Protein AF-A0A9J6B9T3-F1 (afdb_monomer)

Secondary structure (DSSP, 8-state):
------------------PPPPPTHHHHTTEEEEE-GGG-EEEEETTT--EES---HHHHHHHHHHBTB--GGGS-TT----SS----------------------------------PPPP-----------------------THHHHHHHHHHHHHHHHHHHHHHHHHHHHHHHHHHHHHHHHHHTT--GGGGGSHHHHHHHHHH-TT--PPPHHHHHHHHHHHHHHHHHHTT----------------------

Radius of gyration: 36.56 Å; Cα contacts (8 Å, |Δi|>4): 92; chains: 1; bounding box: 106×90×107 Å

InterPro domains:
  IPR052035 Zinc finger BED domain-containing [PTHR46481] (20-226)

Nearest PDB structures (foldseek):
  8pxx-assembly1_A  TM=3.717E-01  e=4.601E-01  Homo sapiens

Structure (mmCIF, N/CA/C/O backbone):
data_AF-A0A9J6B9T3-F1
#
_entry.id   AF-A0A9J6B9T3-F1
#
loop_
_atom_site.group_PDB
_atom_site.id
_atom_site.type_symbol
_atom_site.label_atom_id
_atom_site.label_alt_id
_atom_site.label_comp_id
_atom_site.label_asym_id
_atom_site.label_entity_id
_atom_site.label_seq_id
_atom_site.pdbx_PDB_ins_code
_atom_site.Cartn_x
_atom_site.Cartn_y
_atom_site.Cartn_z
_atom_site.occupancy
_atom_site.B_iso_or_equiv
_atom_site.auth_seq_id
_atom_site.auth_comp_id
_atom_site.auth_asym_id
_atom_site.auth_atom_id
_atom_site.pdbx_PDB_model_num
ATOM 1 N N . MET A 1 1 ? 7.708 -38.725 -63.941 1.00 43.94 1 MET A N 1
ATOM 2 C CA . MET A 1 1 ? 7.940 -37.276 -63.771 1.00 43.94 1 MET A CA 1
ATOM 3 C C . MET A 1 1 ? 7.405 -36.871 -62.407 1.00 43.94 1 MET A C 1
ATOM 5 O O . MET A 1 1 ? 6.357 -36.255 -62.316 1.00 43.94 1 MET A O 1
ATOM 9 N N . GLU A 1 2 ? 8.111 -37.268 -61.353 1.00 55.53 2 GLU A N 1
ATOM 10 C CA . GLU A 1 2 ? 7.884 -36.806 -59.982 1.00 55.53 2 GLU A CA 1
ATOM 11 C C . GLU A 1 2 ? 9.274 -36.526 -59.411 1.00 55.53 2 GLU A C 1
ATOM 13 O O . GLU A 1 2 ? 9.990 -37.447 -59.026 1.00 55.53 2 GLU A O 1
ATOM 18 N N . GLU A 1 3 ? 9.705 -35.266 -59.472 1.00 60.25 3 GLU A N 1
ATOM 19 C CA . GLU A 1 3 ? 10.938 -34.825 -58.824 1.00 60.25 3 GLU A CA 1
ATOM 20 C C . GLU A 1 3 ? 10.602 -34.251 -57.447 1.00 60.25 3 GLU A C 1
ATOM 22 O O . GLU A 1 3 ? 9.846 -33.288 -57.308 1.00 60.25 3 GLU A O 1
ATOM 27 N N . ALA A 1 4 ? 11.159 -34.890 -56.421 1.00 61.84 4 ALA A N 1
ATOM 28 C CA . ALA A 1 4 ? 11.036 -34.506 -55.028 1.00 61.84 4 ALA A CA 1
ATOM 29 C C . ALA A 1 4 ? 11.937 -33.300 -54.717 1.00 61.84 4 ALA A C 1
ATOM 31 O O . ALA A 1 4 ? 13.162 -33.375 -54.810 1.00 61.84 4 ALA A O 1
ATOM 32 N N . ILE A 1 5 ? 11.329 -32.193 -54.288 1.00 67.25 5 ILE A N 1
ATOM 33 C CA . ILE A 1 5 ? 12.037 -31.022 -53.762 1.00 67.25 5 ILE A CA 1
ATOM 34 C C . ILE A 1 5 ? 12.330 -31.270 -52.278 1.00 67.25 5 ILE A C 1
ATOM 36 O O . ILE A 1 5 ? 11.498 -31.012 -51.408 1.00 67.25 5 ILE A O 1
ATOM 40 N N . ILE A 1 6 ? 13.530 -31.766 -51.984 1.00 67.31 6 ILE A N 1
ATOM 41 C CA . ILE A 1 6 ? 14.071 -31.838 -50.623 1.00 67.31 6 ILE A CA 1
ATOM 42 C C . ILE A 1 6 ? 14.590 -30.440 -50.261 1.00 67.31 6 ILE A C 1
ATOM 44 O O . ILE A 1 6 ? 15.690 -30.047 -50.647 1.00 67.31 6 ILE A O 1
ATOM 48 N N . LYS A 1 7 ? 13.778 -29.656 -49.542 1.00 61.34 7 LYS A N 1
ATOM 49 C CA . LYS A 1 7 ? 14.225 -28.413 -48.895 1.00 61.34 7 LYS A CA 1
ATOM 50 C C . LYS A 1 7 ? 15.063 -28.772 -47.669 1.00 61.34 7 LYS A C 1
ATOM 52 O O . LYS A 1 7 ? 14.548 -29.310 -46.696 1.00 61.34 7 LYS A O 1
ATOM 57 N N . SER A 1 8 ? 16.350 -28.466 -47.742 1.00 56.19 8 SER A N 1
ATOM 58 C CA . SER A 1 8 ? 17.325 -28.595 -46.664 1.00 56.19 8 SER A CA 1
ATOM 59 C C . SER A 1 8 ? 16.953 -27.738 -45.449 1.00 56.19 8 SER A C 1
ATOM 61 O O . SER A 1 8 ? 16.842 -26.516 -45.558 1.00 56.19 8 SER A O 1
ATOM 63 N N . GLU A 1 9 ? 16.813 -28.379 -44.288 1.00 59.12 9 GLU A N 1
ATOM 64 C CA . GLU A 1 9 ? 16.768 -27.737 -42.974 1.00 59.12 9 GLU A CA 1
ATOM 65 C C . GLU A 1 9 ? 18.139 -27.129 -42.643 1.00 59.12 9 GLU A C 1
ATOM 67 O O . GLU A 1 9 ? 19.061 -27.802 -42.180 1.00 59.12 9 GLU A O 1
ATOM 72 N N . GLU A 1 10 ? 18.287 -25.826 -42.880 1.00 60.28 10 GLU A N 1
ATOM 73 C CA . GLU A 1 10 ? 19.392 -25.050 -42.324 1.00 60.28 10 GLU A CA 1
ATOM 74 C C . GLU A 1 10 ? 19.221 -24.926 -40.806 1.00 60.28 10 GLU A C 1
ATOM 76 O O . GLU A 1 10 ? 18.387 -24.181 -40.286 1.00 60.28 10 GLU A O 1
ATOM 81 N N . THR A 1 11 ? 20.057 -25.656 -40.072 1.00 55.62 11 THR A N 1
ATOM 82 C CA . THR A 1 11 ? 20.202 -25.531 -38.623 1.00 55.62 11 THR A CA 1
ATOM 83 C C . THR A 1 11 ? 20.652 -24.111 -38.262 1.00 55.62 11 THR A C 1
ATOM 85 O O . THR A 1 11 ? 21.822 -23.751 -38.428 1.00 55.62 11 THR A O 1
ATOM 88 N N . ASN A 1 12 ? 19.725 -23.304 -37.740 1.00 52.88 12 ASN A N 1
ATOM 89 C CA . ASN A 1 12 ? 19.980 -21.980 -37.172 1.00 52.88 12 ASN A CA 1
ATOM 90 C C . ASN A 1 12 ? 20.918 -22.091 -35.956 1.00 52.88 12 ASN A C 1
ATOM 92 O O . ASN A 1 12 ? 20.481 -22.233 -34.814 1.00 52.88 12 ASN A O 1
ATOM 96 N N . LYS A 1 13 ? 22.234 -22.014 -36.182 1.00 56.81 13 LYS A N 1
ATOM 97 C CA . LYS A 1 13 ? 23.204 -21.832 -35.093 1.00 56.81 13 LYS A CA 1
ATOM 98 C C . LYS A 1 13 ? 22.922 -20.484 -34.408 1.00 56.81 13 LYS A C 1
ATOM 100 O O . LYS A 1 13 ? 22.880 -19.467 -35.105 1.00 56.81 13 LYS A O 1
ATOM 105 N N . PRO A 1 14 ? 22.765 -20.431 -33.069 1.00 60.88 14 PRO A N 1
ATOM 106 C CA . PRO A 1 14 ? 22.535 -19.179 -32.361 1.00 60.88 14 PRO A CA 1
ATOM 107 C C . PRO A 1 14 ? 23.722 -18.251 -32.611 1.00 60.88 14 PRO A C 1
ATOM 109 O O . PRO A 1 14 ? 24.863 -18.546 -32.243 1.00 60.88 14 PRO A O 1
ATOM 112 N N . ARG A 1 15 ? 23.459 -17.131 -33.291 1.00 56.66 15 ARG A N 1
ATOM 113 C CA . ARG A 1 15 ? 24.456 -16.082 -33.498 1.00 56.66 15 ARG A CA 1
ATOM 114 C C . ARG A 1 15 ? 24.932 -15.641 -32.118 1.00 56.66 15 ARG A C 1
ATOM 116 O O . ARG A 1 15 ? 24.134 -15.155 -31.321 1.00 56.66 15 ARG A O 1
ATOM 123 N N . LYS A 1 16 ? 26.225 -15.825 -31.832 1.00 58.28 16 LYS A N 1
ATOM 124 C CA . LYS A 1 16 ? 26.879 -15.291 -30.632 1.00 58.28 16 LYS A CA 1
ATOM 125 C C . LYS 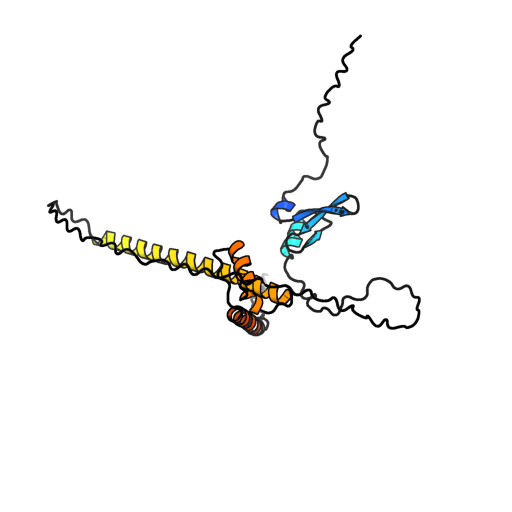A 1 16 ? 26.759 -13.770 -30.696 1.00 58.28 16 LYS A C 1
ATOM 127 O O . LYS A 1 16 ? 27.558 -13.106 -31.350 1.00 58.28 16 LYS A O 1
ATOM 132 N N . SER A 1 17 ? 25.708 -13.220 -30.098 1.00 55.28 17 SER A N 1
ATOM 133 C CA . SER A 1 17 ? 25.498 -11.782 -30.018 1.00 55.28 17 SER A CA 1
ATOM 134 C C . SER A 1 17 ? 26.654 -11.194 -29.214 1.00 55.28 17 SER A C 1
ATOM 136 O O . SER A 1 17 ? 26.730 -11.421 -28.008 1.00 55.28 17 SER A O 1
ATOM 138 N N . GLY A 1 18 ? 27.555 -10.463 -29.874 1.00 59.12 18 GLY A N 1
ATOM 139 C CA . GLY A 1 18 ? 28.663 -9.716 -29.263 1.00 59.12 18 GLY A CA 1
ATOM 140 C C . GLY A 1 18 ? 28.190 -8.519 -28.429 1.00 59.12 18 GLY A C 1
ATOM 141 O O . GLY A 1 18 ? 28.683 -7.407 -28.587 1.00 59.12 18 GLY A O 1
ATOM 142 N N . GLY A 1 19 ? 27.177 -8.728 -27.589 1.00 70.62 19 GLY A N 1
ATOM 143 C CA . GLY A 1 19 ? 26.621 -7.737 -26.682 1.00 70.62 19 GLY A CA 1
ATOM 144 C C . GLY A 1 19 ? 27.328 -7.746 -25.331 1.00 70.62 19 GLY A C 1
ATOM 145 O O . GLY A 1 19 ? 27.974 -8.721 -24.948 1.00 70.62 19 GLY A O 1
ATOM 146 N N . ARG A 1 20 ? 27.176 -6.644 -24.584 1.00 64.94 20 ARG A N 1
ATOM 147 C CA . ARG A 1 20 ? 27.558 -6.586 -23.166 1.00 64.94 20 ARG A CA 1
ATOM 148 C C . ARG A 1 20 ? 26.968 -7.794 -22.425 1.00 64.94 20 ARG A C 1
ATOM 150 O O . ARG A 1 20 ? 25.787 -8.071 -22.644 1.00 64.94 20 ARG A O 1
ATOM 157 N N . PRO A 1 21 ? 27.735 -8.450 -21.534 1.00 68.88 21 PRO A N 1
ATOM 158 C CA . PRO A 1 21 ? 27.222 -9.515 -20.686 1.00 68.88 21 PRO A CA 1
ATOM 159 C C . PRO A 1 21 ? 25.901 -9.099 -20.041 1.00 68.88 21 PRO A C 1
ATOM 161 O O . PRO A 1 21 ? 25.794 -8.005 -19.472 1.00 68.88 21 PRO A O 1
ATOM 164 N N . LEU A 1 22 ? 24.887 -9.953 -20.179 1.00 77.38 22 LEU A N 1
ATOM 165 C CA . LEU A 1 22 ? 23.616 -9.762 -19.503 1.00 77.38 22 LEU A CA 1
ATOM 166 C C . LEU A 1 22 ? 23.892 -9.888 -18.003 1.00 77.38 22 LEU A C 1
ATOM 168 O O . LEU A 1 22 ? 24.398 -10.910 -17.556 1.00 77.38 22 LEU A O 1
ATOM 172 N N . HIS A 1 23 ? 23.644 -8.826 -17.244 1.00 86.69 23 HIS A N 1
ATOM 173 C CA . HIS A 1 23 ? 23.853 -8.842 -15.801 1.00 86.69 23 HIS A CA 1
ATOM 174 C C . HIS A 1 23 ? 22.548 -9.104 -15.052 1.00 86.69 23 HIS A C 1
ATOM 176 O O . HIS A 1 23 ? 21.488 -8.617 -15.450 1.00 86.69 23 HIS A O 1
ATOM 182 N N . ASP A 1 24 ? 22.638 -9.709 -13.872 1.00 90.25 24 ASP A N 1
ATOM 183 C CA . ASP A 1 24 ? 21.466 -10.057 -13.051 1.00 90.25 24 ASP A CA 1
ATOM 184 C C . ASP A 1 24 ? 20.812 -8.854 -12.351 1.00 90.25 24 ASP A C 1
ATOM 186 O O . ASP A 1 24 ? 19.769 -8.974 -11.709 1.00 90.25 24 ASP A O 1
ATOM 190 N N . GLY A 1 25 ? 21.395 -7.657 -12.492 1.00 90.06 25 GLY A N 1
ATOM 191 C CA . GLY A 1 25 ? 20.901 -6.426 -11.864 1.00 90.06 25 GLY A CA 1
ATOM 192 C C . GLY A 1 25 ? 19.446 -6.060 -12.201 1.00 90.06 25 GLY A C 1
ATOM 193 O O . GLY A 1 25 ? 18.818 -5.344 -11.426 1.00 90.06 25 GLY A O 1
ATOM 194 N N . TRP A 1 26 ? 18.893 -6.549 -13.315 1.00 91.75 26 TRP A N 1
ATOM 195 C CA . TRP A 1 26 ? 17.483 -6.344 -13.666 1.00 91.75 26 TRP A CA 1
ATOM 196 C C . TRP A 1 26 ? 16.560 -7.049 -12.671 1.00 91.75 26 TRP A C 1
ATOM 198 O O . TRP A 1 26 ? 15.741 -6.402 -12.021 1.00 91.75 26 TRP A O 1
ATOM 208 N N . THR A 1 27 ? 16.770 -8.350 -12.481 1.00 91.06 27 THR A N 1
ATOM 209 C CA . THR A 1 27 ? 15.996 -9.187 -11.561 1.00 91.06 27 THR A CA 1
ATOM 210 C C . THR A 1 27 ? 16.288 -8.817 -10.111 1.00 91.06 27 THR A C 1
ATOM 212 O O . THR A 1 27 ? 15.365 -8.555 -9.343 1.00 91.06 27 THR A O 1
ATOM 215 N N . LEU A 1 28 ? 17.571 -8.688 -9.749 1.00 93.62 28 LEU A N 1
ATOM 216 C CA . LEU A 1 28 ? 17.996 -8.423 -8.370 1.00 93.62 28 LEU A CA 1
ATOM 217 C C . LEU A 1 28 ? 17.395 -7.123 -7.815 1.00 93.62 28 LEU A C 1
ATOM 219 O O . LEU A 1 28 ? 16.989 -7.044 -6.656 1.00 93.62 28 LEU A O 1
ATOM 223 N N . TYR A 1 29 ? 17.302 -6.093 -8.656 1.00 95.06 29 TYR A N 1
ATOM 224 C CA . TYR A 1 29 ? 16.771 -4.790 -8.272 1.00 95.06 29 TYR A CA 1
ATOM 225 C C . TYR A 1 29 ? 15.351 -4.535 -8.792 1.00 95.06 29 TYR A C 1
ATOM 227 O O . TYR A 1 29 ? 14.910 -3.385 -8.783 1.00 95.06 29 TYR A O 1
ATOM 235 N N . HIS A 1 30 ? 14.614 -5.574 -9.197 1.00 94.88 30 HIS A N 1
ATOM 236 C CA . HIS A 1 30 ? 13.200 -5.499 -9.583 1.00 94.88 30 HIS A CA 1
ATOM 237 C C . HIS A 1 30 ? 12.919 -4.452 -10.681 1.00 94.88 30 HIS A C 1
ATOM 239 O O . HIS A 1 30 ? 12.040 -3.598 -10.538 1.00 94.88 30 HIS A O 1
ATOM 245 N N . PHE A 1 31 ? 13.718 -4.437 -11.743 1.00 96.69 31 PHE A N 1
ATOM 246 C CA . PHE A 1 31 ? 13.472 -3.604 -12.918 1.00 96.69 31 PHE A CA 1
ATOM 247 C C . PHE A 1 31 ? 12.892 -4.441 -14.050 1.00 96.69 31 PHE A C 1
ATOM 249 O O . PHE A 1 31 ? 13.357 -5.543 -14.324 1.00 96.69 31 PHE A O 1
ATOM 256 N N . GLU A 1 32 ? 11.923 -3.865 -14.746 1.00 96.50 32 GLU A N 1
ATOM 257 C CA . GLU A 1 32 ? 11.358 -4.417 -15.969 1.00 96.50 32 GLU A CA 1
ATOM 258 C C . GLU A 1 32 ? 12.100 -3.835 -17.182 1.00 96.50 32 GLU A C 1
ATOM 260 O O . GLU A 1 32 ? 12.401 -2.635 -17.229 1.00 96.50 32 GLU A O 1
ATOM 265 N N . LYS A 1 33 ? 12.428 -4.684 -18.160 1.00 96.06 33 LYS A N 1
ATOM 266 C CA . LYS A 1 33 ? 13.050 -4.259 -19.418 1.00 96.06 33 LYS A CA 1
ATOM 267 C C . LYS A 1 33 ? 11.963 -3.830 -20.392 1.00 96.06 33 LYS A C 1
ATOM 269 O O . LYS A 1 33 ? 11.127 -4.638 -20.769 1.00 96.06 33 LYS A O 1
ATOM 274 N N . VAL A 1 34 ? 12.014 -2.571 -20.811 1.00 96.56 34 VAL A N 1
ATOM 275 C CA . VAL A 1 34 ? 11.050 -1.977 -21.743 1.00 96.56 34 VAL A CA 1
ATOM 276 C C . VAL A 1 34 ? 11.797 -1.501 -22.984 1.00 96.56 34 VAL A C 1
ATOM 278 O O . VAL A 1 34 ? 12.951 -1.069 -22.897 1.00 96.56 34 VAL A O 1
ATOM 281 N N . GLU A 1 35 ? 11.170 -1.589 -24.151 1.00 96.25 35 GLU A N 1
ATOM 282 C CA . GLU A 1 35 ? 11.704 -0.986 -25.370 1.00 96.25 35 GLU A CA 1
ATOM 283 C C . GLU A 1 35 ? 11.470 0.526 -25.343 1.00 96.25 35 GLU A C 1
ATOM 285 O O . GLU A 1 35 ? 10.348 1.005 -25.202 1.00 96.25 35 GLU A O 1
ATOM 290 N N . GLY A 1 36 ? 12.555 1.291 -25.406 1.00 93.81 36 GLY A N 1
ATOM 291 C CA . GLY A 1 36 ? 12.520 2.741 -25.505 1.00 93.81 36 GLY A CA 1
ATOM 292 C C . GLY A 1 36 ? 12.512 3.220 -26.954 1.00 93.81 36 GLY A C 1
ATOM 293 O O . GLY A 1 36 ? 12.568 2.444 -27.910 1.00 93.81 36 GLY A O 1
ATOM 294 N N . GLU A 1 37 ? 12.520 4.540 -27.114 1.00 90.62 37 GLU A N 1
ATOM 295 C CA . GLU A 1 37 ? 12.616 5.184 -28.422 1.00 90.62 37 GLU A CA 1
ATOM 296 C C . GLU A 1 37 ? 13.845 4.677 -29.196 1.00 90.62 37 GLU A C 1
ATOM 298 O O . GLU A 1 37 ? 14.956 4.588 -28.657 1.00 90.62 37 GLU A O 1
ATOM 303 N N . LYS A 1 38 ? 13.651 4.377 -30.486 1.00 92.75 38 LYS A N 1
ATOM 304 C CA . LYS A 1 38 ? 14.685 3.851 -31.398 1.00 92.75 38 LYS A CA 1
ATOM 305 C C . LYS A 1 38 ? 15.136 2.412 -31.086 1.00 92.75 38 LYS A C 1
ATOM 307 O O . LYS A 1 38 ? 16.271 2.058 -31.400 1.00 92.75 38 LYS A O 1
ATOM 312 N N . GLY A 1 39 ? 14.288 1.602 -30.441 1.00 92.38 39 GLY A N 1
ATOM 313 C CA . GLY A 1 39 ? 14.555 0.180 -30.170 1.00 92.38 39 GLY A CA 1
ATOM 314 C C . GLY A 1 39 ? 15.630 -0.070 -29.106 1.00 92.38 39 GLY A C 1
ATOM 315 O O . GLY A 1 39 ? 16.161 -1.173 -28.988 1.00 92.38 39 GLY A O 1
ATOM 316 N N . LYS A 1 40 ? 16.001 0.955 -28.327 1.00 92.06 40 LYS A N 1
ATOM 317 C CA . LYS A 1 40 ? 16.975 0.815 -27.236 1.00 92.06 40 LYS A CA 1
ATOM 318 C C . LYS A 1 40 ? 16.274 0.308 -25.986 1.00 92.06 40 LYS A C 1
ATOM 320 O O . LYS A 1 40 ? 15.280 0.885 -25.569 1.00 92.06 40 LYS A O 1
ATOM 325 N N . SER A 1 41 ? 16.823 -0.708 -25.328 1.00 92.62 41 SER A N 1
ATOM 326 C CA . SER A 1 41 ? 16.266 -1.176 -24.056 1.00 92.62 41 SER A CA 1
ATOM 327 C C . SER A 1 41 ? 16.468 -0.151 -22.937 1.00 92.62 41 SER A C 1
ATOM 329 O O . SER A 1 41 ? 17.599 0.275 -22.690 1.00 92.62 41 SER A O 1
ATOM 331 N N . VAL A 1 42 ? 15.396 0.179 -22.221 1.00 96.75 42 VAL A N 1
ATOM 332 C CA . VAL A 1 42 ? 15.386 1.020 -21.017 1.00 96.75 42 VAL A CA 1
ATOM 333 C C . VAL A 1 42 ? 14.904 0.211 -19.809 1.00 96.75 42 VAL A C 1
ATOM 335 O O . VAL A 1 42 ? 14.252 -0.822 -19.960 1.00 96.75 42 VAL A O 1
ATOM 338 N N . ALA A 1 43 ? 15.244 0.658 -18.598 1.00 97.12 43 ALA A N 1
ATOM 339 C CA . ALA A 1 43 ? 14.823 0.002 -17.359 1.00 97.12 43 ALA A CA 1
ATOM 340 C C . ALA A 1 43 ? 13.679 0.754 -16.680 1.00 97.12 43 ALA A C 1
ATOM 342 O O . ALA A 1 43 ? 13.845 1.913 -16.307 1.00 97.12 43 ALA A O 1
ATOM 343 N N . LYS A 1 44 ? 12.542 0.090 -16.468 1.00 97.00 44 LYS A N 1
ATOM 344 C CA . LYS A 1 44 ? 11.396 0.617 -15.719 1.00 97.00 44 LYS A CA 1
ATOM 345 C C . LYS A 1 44 ? 11.442 0.115 -14.281 1.00 97.00 44 LYS A C 1
ATOM 347 O O . LYS A 1 44 ? 11.465 -1.087 -14.023 1.00 97.00 44 LYS A O 1
ATOM 352 N N . CYS A 1 45 ? 11.492 1.034 -13.324 1.00 97.06 45 CYS A N 1
ATOM 353 C CA . CYS A 1 45 ? 11.488 0.677 -11.908 1.00 97.06 45 CYS A CA 1
ATOM 354 C C . CYS A 1 45 ? 10.090 0.224 -11.472 1.00 97.06 45 CYS A C 1
ATOM 356 O O . CYS A 1 45 ? 9.177 1.041 -11.460 1.00 97.06 45 CYS A O 1
ATOM 358 N N . ILE A 1 46 ? 9.917 -1.018 -11.010 1.00 93.94 46 ILE A N 1
ATOM 359 C CA . ILE A 1 46 ? 8.592 -1.517 -10.583 1.00 93.94 46 ILE A CA 1
ATOM 360 C C . ILE A 1 46 ? 8.030 -0.737 -9.373 1.00 93.94 46 ILE A C 1
ATOM 362 O O . ILE A 1 46 ? 6.823 -0.644 -9.204 1.00 93.94 46 ILE A O 1
ATOM 366 N N . LYS A 1 47 ? 8.884 -0.114 -8.542 1.00 91.56 47 LYS A N 1
ATOM 367 C CA . LYS A 1 47 ? 8.440 0.597 -7.322 1.00 91.56 47 LYS A CA 1
ATOM 368 C C . LYS A 1 47 ? 7.972 2.033 -7.563 1.00 91.56 47 LYS A C 1
ATOM 370 O O . LYS A 1 47 ? 7.068 2.480 -6.876 1.00 91.56 47 LYS A O 1
ATOM 375 N N . CYS A 1 48 ? 8.621 2.780 -8.458 1.00 95.06 48 CYS A N 1
ATOM 376 C CA . CYS A 1 48 ? 8.278 4.192 -8.704 1.00 95.06 48 CYS A CA 1
ATOM 377 C C . CYS A 1 48 ? 7.913 4.496 -10.159 1.00 95.06 48 CYS A C 1
ATOM 379 O O . CYS A 1 48 ? 7.709 5.654 -10.499 1.00 95.06 48 CYS A O 1
ATOM 381 N N . LEU A 1 49 ? 7.899 3.477 -11.022 1.00 94.19 49 LEU A N 1
ATOM 382 C CA . LEU A 1 49 ? 7.568 3.537 -12.449 1.00 94.19 49 LEU A CA 1
ATOM 383 C C . LEU A 1 49 ? 8.460 4.452 -13.306 1.00 94.19 49 LEU A C 1
ATOM 385 O O . LEU A 1 49 ? 8.278 4.516 -14.518 1.00 94.19 49 LEU A O 1
ATOM 389 N N . ASN A 1 50 ? 9.482 5.083 -12.719 1.00 96.19 50 ASN A N 1
ATOM 390 C CA . ASN A 1 50 ? 10.460 5.879 -13.452 1.00 96.19 50 ASN A CA 1
ATOM 391 C C . ASN A 1 50 ? 11.271 5.024 -14.437 1.00 96.19 50 ASN A C 1
ATOM 393 O O . ASN A 1 50 ? 11.715 3.916 -14.112 1.00 96.19 50 ASN A O 1
ATOM 397 N N . LEU A 1 51 ? 11.514 5.594 -15.619 1.00 96.81 51 LEU A N 1
ATOM 398 C CA . LEU A 1 51 ? 12.311 5.003 -16.691 1.00 96.81 51 LEU A CA 1
ATOM 399 C C . LEU A 1 51 ? 13.770 5.467 -16.610 1.00 96.81 51 LEU A C 1
ATOM 401 O O . LEU A 1 51 ? 14.064 6.662 -16.558 1.00 96.81 51 LEU A O 1
ATOM 405 N N . LEU A 1 52 ? 14.706 4.521 -16.647 1.00 97.19 52 LEU A N 1
ATOM 406 C CA . LEU A 1 52 ? 16.141 4.772 -16.682 1.00 97.19 52 LEU A CA 1
ATOM 407 C C . LEU A 1 52 ? 16.705 4.414 -18.054 1.00 97.19 52 LEU A C 1
ATOM 409 O O . LEU A 1 52 ? 16.717 3.253 -18.462 1.00 97.19 52 LEU A O 1
ATOM 413 N N . LYS A 1 53 ? 17.257 5.425 -18.733 1.00 96.25 53 LYS A N 1
ATOM 414 C CA . LYS A 1 53 ? 17.949 5.262 -20.023 1.00 96.25 53 LYS A CA 1
ATOM 415 C C . LYS A 1 53 ? 19.277 4.506 -19.891 1.00 96.25 53 LYS A C 1
ATOM 417 O O . LYS A 1 53 ? 19.721 3.875 -20.841 1.00 96.25 53 LYS A O 1
ATOM 422 N N . ASN A 1 54 ? 19.927 4.585 -18.727 1.00 93.94 54 ASN A N 1
ATOM 423 C CA . ASN A 1 54 ? 21.177 3.882 -18.447 1.00 93.94 54 ASN A CA 1
ATOM 424 C C . ASN A 1 54 ? 20.905 2.676 -17.547 1.00 93.94 54 ASN A C 1
ATOM 426 O O . ASN A 1 54 ? 20.479 2.834 -16.403 1.00 93.94 54 ASN A O 1
ATOM 430 N N . THR A 1 55 ? 21.199 1.489 -18.068 1.00 94.25 55 THR A N 1
ATOM 431 C CA . THR A 1 55 ? 20.875 0.209 -17.438 1.00 94.25 55 THR A CA 1
ATOM 432 C C . THR A 1 55 ? 22.056 -0.417 -16.700 1.00 94.25 55 THR A C 1
ATOM 434 O O . THR A 1 55 ? 21.975 -1.571 -16.308 1.00 94.25 55 THR A O 1
ATOM 437 N N . THR A 1 56 ? 23.166 0.306 -16.501 1.00 94.25 56 THR A N 1
ATOM 438 C CA . THR A 1 56 ? 24.311 -0.221 -15.737 1.00 94.25 56 THR A CA 1
ATOM 439 C C . THR A 1 56 ? 23.912 -0.560 -14.298 1.00 94.25 56 THR A C 1
ATOM 441 O O . THR A 1 56 ? 23.185 0.199 -13.654 1.00 94.25 56 THR A O 1
ATOM 444 N N . ILE A 1 57 ? 24.443 -1.665 -13.761 1.00 94.94 57 ILE A N 1
ATOM 445 C CA . ILE A 1 57 ? 24.164 -2.153 -12.395 1.00 94.94 57 ILE A CA 1
ATOM 446 C C . ILE A 1 57 ? 24.289 -1.028 -11.356 1.00 94.94 57 ILE A C 1
ATOM 448 O O . ILE A 1 57 ? 23.384 -0.826 -10.548 1.00 94.94 57 ILE A O 1
ATOM 452 N N . SER A 1 58 ? 25.363 -0.234 -11.417 1.00 95.94 58 SER A N 1
ATOM 453 C CA . SER A 1 58 ? 25.600 0.876 -10.487 1.00 95.94 58 SER A CA 1
ATOM 454 C C . SER A 1 58 ? 24.491 1.933 -10.523 1.00 95.94 58 SER A C 1
ATOM 456 O O . SER A 1 58 ? 24.126 2.475 -9.480 1.00 95.94 58 SER A O 1
ATOM 458 N N . ARG A 1 59 ? 23.917 2.219 -11.702 1.00 96.44 59 ARG A N 1
ATOM 459 C CA . ARG A 1 59 ? 22.799 3.164 -11.854 1.00 96.44 59 ARG A CA 1
ATOM 460 C C . ARG A 1 59 ? 21.491 2.584 -11.328 1.00 96.44 59 ARG A C 1
ATOM 462 O O . ARG A 1 59 ? 20.776 3.300 -10.627 1.00 96.44 59 ARG A O 1
ATOM 469 N N . LEU A 1 60 ? 21.215 1.306 -11.598 1.00 96.44 60 LEU A N 1
ATOM 470 C CA . LEU A 1 60 ? 20.044 0.602 -11.059 1.00 96.44 60 LEU A CA 1
ATOM 471 C C . LEU A 1 60 ? 20.073 0.581 -9.521 1.00 96.44 60 LEU A C 1
ATOM 473 O O . LEU A 1 60 ? 19.094 0.960 -8.873 1.00 96.44 60 LEU A O 1
ATOM 477 N N . LEU A 1 61 ?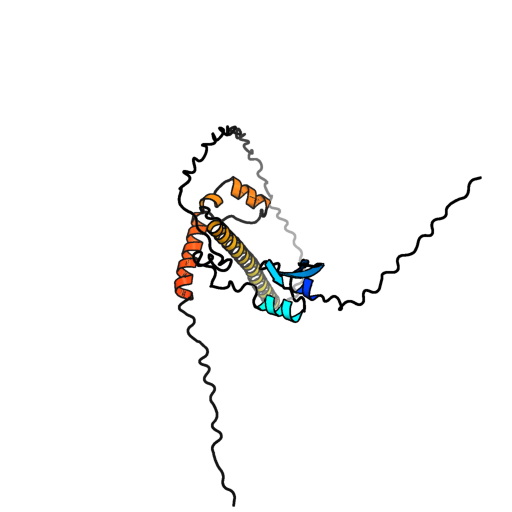 21.225 0.244 -8.932 1.00 96.12 61 LEU A N 1
ATOM 478 C CA . LEU A 1 61 ? 21.437 0.256 -7.484 1.00 96.12 61 LEU A CA 1
ATOM 479 C C . LEU A 1 61 ? 21.299 1.666 -6.892 1.00 96.12 61 LEU A C 1
ATOM 481 O O . LEU A 1 61 ? 20.603 1.856 -5.894 1.00 96.12 61 LEU A O 1
ATOM 485 N N . ALA A 1 62 ? 21.944 2.669 -7.497 1.00 96.56 62 ALA A N 1
ATOM 486 C CA . ALA A 1 62 ? 21.870 4.052 -7.027 1.00 96.56 62 ALA A CA 1
ATOM 487 C C . ALA A 1 62 ? 20.434 4.593 -7.063 1.00 96.56 62 ALA A C 1
ATOM 489 O O . ALA A 1 62 ? 20.009 5.272 -6.127 1.00 96.56 62 ALA A O 1
ATOM 490 N N . HIS A 1 63 ? 19.675 4.256 -8.108 1.00 96.81 63 HIS A N 1
ATOM 491 C CA . HIS A 1 63 ? 18.253 4.557 -8.166 1.00 96.81 63 HIS A CA 1
ATOM 492 C C . HIS A 1 63 ? 17.508 3.873 -7.027 1.00 96.81 63 HIS A C 1
ATOM 494 O O . HIS A 1 63 ? 16.796 4.552 -6.298 1.00 96.81 63 HIS A O 1
ATOM 500 N N . ARG A 1 64 ? 17.707 2.568 -6.799 1.00 94.81 64 ARG A N 1
ATOM 501 C CA . ARG A 1 64 ? 17.014 1.850 -5.718 1.00 94.81 64 ARG A CA 1
ATOM 502 C C . ARG A 1 64 ? 17.279 2.406 -4.330 1.00 94.81 64 ARG A C 1
ATOM 504 O O . ARG A 1 64 ? 16.334 2.502 -3.555 1.00 94.81 64 ARG A O 1
ATOM 511 N N . LYS A 1 65 ? 18.503 2.857 -4.049 1.00 94.69 65 LYS A N 1
ATOM 512 C CA . LYS A 1 65 ? 18.837 3.540 -2.787 1.00 94.69 65 LYS A CA 1
ATOM 513 C C . LYS A 1 65 ? 18.021 4.822 -2.564 1.00 94.69 65 LYS A C 1
ATOM 515 O O . LYS A 1 65 ? 17.756 5.181 -1.422 1.00 94.69 65 LYS A O 1
ATOM 520 N N . LYS A 1 66 ? 17.627 5.511 -3.640 1.00 94.31 66 LYS A N 1
ATOM 521 C CA . LYS A 1 66 ? 16.815 6.741 -3.597 1.00 94.31 66 LYS A CA 1
ATOM 522 C C . LYS A 1 66 ? 15.317 6.479 -3.821 1.00 94.31 66 LYS A C 1
ATOM 524 O O . LYS A 1 66 ? 14.481 7.293 -3.447 1.00 94.31 66 LYS A O 1
ATOM 529 N N . CYS A 1 67 ? 14.971 5.343 -4.419 1.00 93.38 67 CYS A N 1
ATOM 530 C CA . CYS A 1 67 ? 13.630 4.992 -4.864 1.00 93.38 67 CYS A CA 1
ATOM 531 C C . CYS A 1 67 ? 12.672 4.777 -3.684 1.00 93.38 67 CYS A C 1
ATOM 533 O O . CYS A 1 67 ? 12.797 3.820 -2.911 1.00 93.38 67 CYS A O 1
ATOM 535 N N . GLY A 1 68 ? 11.645 5.621 -3.600 1.00 76.75 68 GLY A N 1
ATOM 536 C CA . GLY A 1 68 ? 10.657 5.600 -2.520 1.00 76.75 68 GLY A CA 1
ATOM 537 C C . GLY A 1 68 ? 10.934 6.597 -1.399 1.00 76.75 68 GLY A C 1
ATOM 538 O O . GLY A 1 68 ? 10.158 6.645 -0.455 1.00 76.75 68 GLY A O 1
ATOM 539 N N . ARG A 1 69 ? 11.980 7.428 -1.509 1.00 71.38 69 ARG A N 1
ATOM 540 C CA . ARG A 1 69 ? 11.891 8.764 -0.918 1.00 71.38 69 ARG A CA 1
ATOM 541 C C . ARG A 1 69 ? 10.947 9.537 -1.826 1.00 71.38 69 ARG A C 1
ATOM 543 O O . ARG A 1 69 ? 11.314 9.827 -2.964 1.00 71.38 69 ARG A O 1
ATOM 550 N N . VAL A 1 70 ? 9.708 9.732 -1.382 1.00 47.75 70 VAL A N 1
ATOM 551 C CA . VAL A 1 70 ? 8.776 10.634 -2.061 1.00 47.75 70 VAL A CA 1
ATOM 552 C C . VAL A 1 70 ? 9.510 11.973 -2.171 1.00 47.75 70 VAL A C 1
ATOM 554 O O . VAL A 1 70 ? 9.979 12.467 -1.145 1.00 47.75 70 VAL A O 1
ATOM 557 N N . PRO A 1 71 ? 9.726 12.525 -3.376 1.00 51.84 71 PRO A N 1
ATOM 558 C CA . PRO A 1 71 ? 10.170 13.900 -3.485 1.00 51.84 71 PRO A CA 1
ATOM 559 C C . PRO A 1 71 ? 9.086 14.734 -2.810 1.00 51.84 71 PRO A C 1
ATOM 561 O O . PRO A 1 71 ? 7.949 14.766 -3.275 1.00 51.84 71 PRO A O 1
ATOM 564 N N . GLU A 1 72 ? 9.427 15.363 -1.692 1.00 50.03 72 GLU A N 1
ATOM 565 C CA . GLU A 1 72 ? 8.532 16.171 -0.850 1.00 50.03 72 GLU A CA 1
ATOM 566 C C . GLU A 1 72 ? 7.898 17.358 -1.612 1.00 50.03 72 GLU A C 1
ATOM 568 O O . GLU A 1 72 ? 7.058 18.083 -1.099 1.00 50.03 72 GLU A O 1
ATOM 573 N N . THR A 1 73 ? 8.267 17.537 -2.880 1.00 46.00 73 THR A N 1
ATOM 574 C CA . THR A 1 73 ? 7.872 18.626 -3.764 1.00 46.00 73 THR A CA 1
ATOM 575 C C . THR A 1 73 ? 6.577 18.408 -4.557 1.00 46.00 73 THR A C 1
ATOM 577 O O . THR A 1 73 ? 6.175 19.337 -5.249 1.00 46.00 73 THR A O 1
ATOM 580 N N . ILE A 1 74 ? 5.888 17.256 -4.480 1.00 46.03 74 ILE A N 1
ATOM 581 C CA . ILE A 1 74 ? 4.672 16.991 -5.301 1.00 46.03 74 ILE A CA 1
ATOM 582 C C . ILE A 1 74 ? 3.347 17.067 -4.504 1.00 46.03 74 ILE A C 1
ATOM 584 O O . ILE A 1 74 ? 2.285 16.763 -5.031 1.00 46.03 74 ILE A O 1
ATOM 588 N N . LEU A 1 75 ? 3.344 17.553 -3.257 1.00 41.75 75 LEU A N 1
ATOM 589 C CA . LEU A 1 75 ? 2.089 17.835 -2.527 1.00 41.75 75 LEU A CA 1
ATOM 590 C C . LEU A 1 75 ? 1.513 19.245 -2.766 1.00 41.75 75 LEU A C 1
ATOM 592 O O . LEU A 1 75 ? 0.567 19.634 -2.090 1.00 41.75 75 LEU A O 1
ATOM 596 N N . ASN A 1 76 ? 2.017 19.990 -3.757 1.00 41.00 76 ASN A N 1
ATOM 597 C CA . ASN A 1 76 ? 1.376 21.221 -4.230 1.00 41.00 76 ASN A CA 1
ATOM 598 C C . ASN A 1 76 ? 0.858 21.041 -5.670 1.00 41.00 76 ASN A C 1
ATOM 600 O O . ASN A 1 76 ? 1.650 21.121 -6.611 1.00 41.00 76 ASN A O 1
ATOM 604 N N . PRO A 1 77 ? -0.458 20.842 -5.882 1.00 44.88 77 PRO A N 1
ATOM 605 C CA . PRO A 1 77 ? -1.051 20.751 -7.220 1.00 44.88 77 PRO A CA 1
ATOM 606 C C . PRO A 1 77 ? -1.081 22.082 -8.005 1.00 44.88 77 PRO A C 1
ATOM 608 O O . PRO A 1 77 ? -1.616 22.122 -9.108 1.00 44.88 77 PRO A O 1
ATOM 611 N N . SER A 1 78 ? -0.484 23.166 -7.497 1.00 41.16 78 SER A N 1
ATOM 612 C CA . SER A 1 78 ? -0.599 24.504 -8.101 1.00 41.16 78 SER A CA 1
ATOM 613 C C . SER A 1 78 ? 0.528 24.911 -9.060 1.00 41.16 78 SER A C 1
ATOM 615 O O . SER A 1 78 ? 0.467 26.010 -9.604 1.00 41.16 78 SER A O 1
ATOM 617 N N . THR A 1 79 ? 1.545 24.076 -9.311 1.00 45.41 79 THR A N 1
ATOM 618 C CA . THR A 1 79 ? 2.731 24.516 -10.089 1.00 45.41 79 THR A CA 1
ATOM 619 C C . THR A 1 79 ? 3.083 23.615 -11.274 1.00 45.41 79 THR A C 1
ATOM 621 O O . THR A 1 79 ? 4.254 23.422 -11.593 1.00 45.41 79 THR A O 1
ATOM 624 N N . VAL A 1 80 ? 2.078 23.079 -11.973 1.00 43.66 80 VAL A N 1
ATOM 625 C CA . VAL A 1 80 ? 2.279 22.475 -13.303 1.00 43.66 80 VAL A CA 1
ATOM 626 C C . VAL A 1 80 ? 1.353 23.134 -14.320 1.00 43.66 80 VAL A C 1
ATOM 628 O O . VAL A 1 80 ? 0.437 22.525 -14.858 1.00 43.66 80 VAL A O 1
ATOM 631 N N . GLN A 1 81 ? 1.623 24.406 -14.599 1.00 37.78 81 GLN A N 1
ATOM 632 C CA . GLN A 1 81 ? 1.422 24.984 -15.924 1.00 37.78 81 GLN A CA 1
ATOM 633 C C . GLN A 1 81 ? 2.653 25.832 -16.251 1.00 37.78 81 GLN A C 1
ATOM 635 O O . GLN A 1 81 ? 3.219 26.467 -15.368 1.00 37.78 81 GLN A O 1
ATOM 640 N N . ASN A 1 82 ? 3.053 25.823 -17.520 1.00 42.84 82 ASN A N 1
ATOM 641 C CA . ASN A 1 82 ? 4.208 26.504 -18.113 1.00 42.84 82 ASN A CA 1
ATOM 642 C C . ASN A 1 82 ? 5.574 25.844 -17.932 1.00 42.84 82 ASN A C 1
ATOM 644 O O . ASN A 1 82 ? 6.369 26.231 -17.089 1.00 42.84 82 ASN A O 1
ATOM 648 N N . THR A 1 83 ? 5.904 24.948 -18.861 1.00 37.94 83 THR A N 1
ATOM 649 C CA . THR A 1 83 ? 7.171 25.049 -19.615 1.00 37.94 83 THR A CA 1
ATOM 650 C C . THR A 1 83 ? 7.072 24.310 -20.952 1.00 37.94 83 THR A C 1
ATOM 652 O O . THR A 1 83 ? 7.926 23.504 -21.270 1.00 37.94 83 THR A O 1
ATOM 655 N N . TYR A 1 84 ? 6.053 24.586 -21.769 1.00 36.72 84 TYR A N 1
ATOM 656 C CA . TYR A 1 84 ? 6.142 24.360 -23.217 1.00 36.72 84 TYR A CA 1
ATOM 657 C C . TYR A 1 84 ? 5.317 25.428 -23.952 1.00 36.72 84 TYR A C 1
ATOM 659 O O . TYR A 1 84 ? 4.147 25.625 -23.645 1.00 36.72 84 TYR A O 1
ATOM 667 N N . ASN A 1 85 ? 5.969 26.069 -24.927 1.00 35.38 85 ASN A N 1
ATOM 668 C CA . ASN A 1 85 ? 5.460 26.969 -25.973 1.00 35.38 85 ASN A CA 1
ATOM 669 C C . ASN A 1 85 ? 5.236 28.453 -25.629 1.00 35.38 85 ASN A C 1
ATOM 671 O O . ASN A 1 85 ? 4.149 28.887 -25.265 1.00 35.38 85 ASN A O 1
ATOM 675 N N . SER A 1 86 ? 6.268 29.254 -25.917 1.00 35.38 86 SER A N 1
ATOM 676 C CA . SER A 1 86 ? 6.113 30.646 -26.344 1.00 35.38 86 SER A CA 1
ATOM 677 C C . SER A 1 86 ? 6.220 30.691 -27.870 1.00 35.38 86 SER A C 1
ATOM 679 O O . SER A 1 86 ? 7.317 30.654 -28.417 1.00 35.38 86 SER A O 1
ATOM 681 N N . HIS A 1 87 ? 5.077 30.721 -28.550 1.00 39.03 87 HIS A N 1
ATOM 682 C CA . HIS A 1 87 ? 4.909 31.408 -29.829 1.00 39.03 87 HIS A CA 1
ATOM 683 C C . HIS A 1 87 ? 3.480 31.952 -29.865 1.00 39.03 87 HIS A C 1
ATOM 685 O O . HIS A 1 87 ? 2.504 31.213 -29.769 1.00 39.03 87 HIS A O 1
ATOM 691 N N . GLN A 1 88 ? 3.401 33.279 -29.899 1.00 36.97 88 GLN A N 1
ATOM 692 C CA . GLN A 1 88 ? 2.197 34.091 -29.809 1.00 36.97 88 GLN A CA 1
ATOM 693 C C . GLN A 1 88 ? 1.352 34.006 -31.084 1.00 36.97 88 GLN A C 1
ATOM 695 O O . GLN A 1 88 ? 1.864 34.178 -32.187 1.00 36.97 88 GLN A O 1
ATOM 700 N N . SER A 1 89 ? 0.039 33.862 -30.920 1.00 39.19 89 SER A N 1
ATOM 701 C CA . SER A 1 89 ? -0.958 34.711 -31.590 1.00 39.19 89 SER A CA 1
ATOM 702 C C . SER A 1 89 ? -2.315 34.554 -30.890 1.00 39.19 89 SER A C 1
ATOM 704 O O . SER A 1 89 ? -2.789 33.446 -30.661 1.00 39.19 89 SER A O 1
ATOM 706 N N . ASN A 1 90 ? -2.903 35.689 -30.501 1.00 44.12 90 ASN A N 1
ATOM 707 C CA . ASN A 1 90 ? -4.272 35.800 -29.981 1.00 44.12 90 ASN A CA 1
ATOM 708 C C . ASN A 1 90 ? -5.290 35.413 -31.073 1.00 44.12 90 ASN A C 1
ATOM 710 O O . ASN A 1 90 ? -5.020 35.666 -32.250 1.00 44.12 90 ASN A O 1
ATOM 714 N N . PRO A 1 91 ? -6.477 34.889 -30.705 1.00 47.34 91 PRO A N 1
ATOM 715 C CA . PRO A 1 91 ? -7.630 35.796 -30.647 1.00 47.34 91 PRO A CA 1
ATOM 716 C C . PRO A 1 91 ? -8.676 35.498 -29.546 1.00 47.34 91 PRO A C 1
ATOM 718 O O . PRO A 1 91 ? -9.003 34.362 -29.227 1.00 47.34 91 PRO A O 1
ATOM 721 N N . THR A 1 92 ? -9.202 36.597 -29.006 1.00 38.12 92 THR A N 1
ATOM 722 C CA . THR A 1 92 ? -10.624 36.941 -28.827 1.00 38.12 92 THR A CA 1
ATOM 723 C C . THR A 1 92 ? -11.634 35.852 -28.426 1.00 38.12 92 THR A C 1
ATOM 725 O O . THR A 1 92 ? -12.074 35.050 -29.238 1.00 38.12 92 THR A O 1
ATOM 728 N N . THR A 1 93 ? -12.096 35.977 -27.177 1.00 42.50 93 THR A N 1
ATOM 729 C CA . THR A 1 93 ? -13.506 35.998 -26.735 1.00 42.50 93 THR A CA 1
ATOM 730 C C . THR A 1 93 ? -14.495 35.049 -27.420 1.00 42.50 93 THR A C 1
ATOM 732 O O . THR A 1 93 ? -14.964 35.319 -28.518 1.00 42.50 93 THR A O 1
ATOM 735 N N . THR A 1 94 ? -14.952 34.031 -26.686 1.00 42.69 94 THR A N 1
ATOM 736 C CA . THR A 1 94 ? -16.380 33.756 -26.395 1.00 42.69 94 THR A CA 1
ATOM 737 C C . THR A 1 94 ? -16.480 32.545 -25.462 1.00 42.69 94 THR A C 1
ATOM 739 O O . THR A 1 94 ? -15.885 31.504 -25.711 1.00 42.69 94 THR A O 1
ATOM 742 N N . ASN A 1 95 ? -17.210 32.699 -24.354 1.00 48.28 95 ASN A N 1
ATOM 743 C CA . ASN A 1 95 ? -17.534 31.620 -23.419 1.00 48.28 95 ASN A CA 1
ATOM 744 C C . ASN A 1 95 ? -18.494 30.619 -24.084 1.00 48.28 95 ASN A C 1
ATOM 746 O O . ASN A 1 95 ? -19.598 31.030 -24.448 1.00 48.28 95 ASN A O 1
ATOM 750 N N . PRO A 1 96 ? -18.162 29.320 -24.186 1.00 47.38 96 PRO A N 1
ATOM 751 C CA . PRO A 1 96 ? -19.164 28.308 -24.462 1.00 47.38 96 PRO A CA 1
ATOM 752 C C . PRO A 1 96 ? -19.848 27.909 -23.149 1.00 47.38 96 PRO A C 1
ATOM 754 O O . PRO A 1 96 ? -19.249 27.286 -22.273 1.00 47.38 96 PRO A O 1
ATOM 757 N N . THR A 1 97 ? -21.129 28.252 -23.019 1.00 51.03 97 THR A N 1
ATOM 758 C CA . THR A 1 97 ? -22.035 27.612 -22.060 1.00 51.03 97 THR A CA 1
ATOM 759 C C . THR A 1 97 ? -22.072 26.120 -22.380 1.00 51.03 97 THR A C 1
ATOM 761 O O . THR A 1 97 ? -22.669 25.702 -23.371 1.00 51.03 97 THR A O 1
ATOM 764 N N . ILE A 1 98 ? -21.408 25.312 -21.554 1.00 48.09 98 ILE A N 1
ATOM 765 C CA . ILE A 1 98 ? -21.479 23.853 -21.628 1.00 48.09 98 ILE A CA 1
ATOM 766 C C . ILE A 1 98 ? -22.848 23.444 -21.081 1.00 48.09 98 ILE A C 1
ATOM 768 O O . ILE A 1 98 ? -23.051 23.316 -19.876 1.00 48.09 98 ILE A O 1
ATOM 772 N N . ILE A 1 99 ? -23.807 23.271 -21.988 1.00 46.62 99 ILE A N 1
ATOM 773 C CA . ILE A 1 99 ? -25.055 22.562 -21.717 1.00 46.62 99 ILE A CA 1
ATOM 774 C C . ILE A 1 99 ? -24.678 21.086 -21.588 1.00 46.62 99 ILE A C 1
ATOM 776 O O . ILE A 1 99 ? -24.432 20.409 -22.583 1.00 46.62 99 ILE A O 1
ATOM 780 N N . ILE A 1 100 ? -24.577 20.602 -20.351 1.00 53.28 100 ILE A N 1
ATOM 781 C CA . ILE A 1 100 ? -24.427 19.176 -20.067 1.00 53.28 100 ILE A CA 1
ATOM 782 C C . ILE A 1 100 ? -25.777 18.522 -20.399 1.00 53.28 100 ILE A C 1
ATOM 784 O O . ILE A 1 100 ? -26.778 18.872 -19.767 1.00 53.28 100 ILE A O 1
ATOM 788 N N . PRO A 1 101 ? -25.857 17.604 -21.378 1.00 47.44 101 PRO A N 1
ATOM 789 C CA . PRO A 1 101 ? -27.084 16.869 -21.622 1.00 47.44 101 PRO A CA 1
ATOM 790 C C . PRO A 1 101 ? -27.374 16.006 -20.394 1.00 47.44 101 PRO A C 1
ATOM 792 O O . PRO A 1 101 ? -26.599 15.122 -20.032 1.00 47.44 101 PRO A O 1
ATOM 795 N N . HIS A 1 102 ? -28.497 16.299 -19.746 1.00 51.41 102 HIS A N 1
ATOM 796 C CA . HIS A 1 102 ? -29.095 15.499 -18.689 1.00 51.41 102 HIS A CA 1
ATOM 797 C C . HIS A 1 102 ? -29.429 14.108 -19.255 1.00 51.41 102 HIS A C 1
ATOM 799 O O . HIS A 1 102 ? -30.519 13.879 -19.784 1.00 51.41 102 HIS A O 1
ATOM 805 N N . GLN A 1 103 ? -28.466 13.185 -19.199 1.00 50.38 103 GLN A N 1
ATOM 806 C CA . GLN A 1 103 ? -28.709 11.774 -19.471 1.00 50.38 103 GLN A CA 1
ATOM 807 C C . GLN A 1 103 ? -29.640 11.246 -18.384 1.00 50.38 103 GLN A C 1
ATOM 809 O O . GLN A 1 103 ? -29.326 11.281 -17.196 1.00 50.38 103 GLN A O 1
ATOM 814 N N . GLN A 1 104 ? -30.813 10.794 -18.819 1.00 53.59 104 GLN A N 1
ATOM 815 C CA . GLN A 1 104 ? -31.766 10.071 -17.996 1.00 53.59 104 GLN A CA 1
ATOM 816 C C . GLN A 1 104 ? -31.057 8.845 -17.418 1.00 53.59 104 GLN A C 1
ATOM 818 O O . GLN A 1 104 ? -30.767 7.885 -18.129 1.00 53.59 104 GLN A O 1
ATOM 823 N N . ILE A 1 105 ? -30.746 8.913 -16.125 1.00 49.44 105 ILE A N 1
ATOM 824 C CA . ILE A 1 105 ? -30.302 7.773 -15.333 1.00 49.44 105 ILE A CA 1
ATOM 825 C C . ILE A 1 105 ? -31.452 6.769 -15.387 1.00 49.44 105 ILE A C 1
ATOM 827 O O . ILE A 1 105 ? -32.517 6.996 -14.810 1.00 49.44 105 ILE A O 1
ATOM 831 N N . GLY A 1 106 ? -31.257 5.699 -16.159 1.00 45.38 106 GLY A N 1
ATOM 832 C CA . GLY A 1 106 ? -32.179 4.576 -16.197 1.00 45.38 106 GLY A CA 1
ATOM 833 C C . GLY A 1 106 ? -32.403 4.078 -14.775 1.00 45.38 106 GLY A C 1
ATOM 834 O O . GLY A 1 106 ? -31.446 3.866 -14.030 1.00 45.38 106 GLY A O 1
ATOM 835 N N . LYS A 1 107 ? -33.676 3.936 -14.395 1.00 46.53 107 LYS A N 1
ATOM 836 C CA . LYS A 1 107 ? -34.085 3.217 -13.190 1.00 46.53 107 LYS A CA 1
ATOM 837 C C . LYS A 1 107 ? -33.403 1.851 -13.211 1.00 46.53 107 LYS A C 1
ATOM 839 O O . LYS A 1 107 ? -33.752 1.003 -14.024 1.00 46.53 107 LYS A O 1
ATOM 844 N N . ILE A 1 108 ? -32.425 1.660 -12.336 1.00 52.06 108 ILE A N 1
ATOM 845 C CA . ILE A 1 108 ? -31.943 0.332 -11.986 1.00 52.06 108 ILE A CA 1
ATOM 846 C C . ILE A 1 108 ? -32.999 -0.212 -11.027 1.00 52.06 108 ILE A C 1
ATOM 848 O O . ILE A 1 108 ? -33.069 0.210 -9.873 1.00 52.06 108 ILE A O 1
ATOM 852 N N . GLU A 1 109 ? -33.884 -1.065 -11.538 1.00 51.41 109 GLU A N 1
ATOM 853 C CA . GLU A 1 109 ? -34.742 -1.896 -10.701 1.00 51.41 109 GLU A CA 1
ATOM 854 C C . GLU A 1 109 ? -33.828 -2.877 -9.967 1.00 51.41 109 GLU A C 1
ATOM 856 O O . GLU A 1 109 ? -33.242 -3.786 -10.550 1.00 51.41 109 GLU A O 1
ATOM 861 N N . ILE A 1 110 ? -33.619 -2.605 -8.682 1.00 51.91 110 ILE A N 1
ATOM 862 C CA . ILE A 1 110 ? -32.968 -3.531 -7.767 1.00 51.91 110 ILE A CA 1
ATOM 863 C C . ILE A 1 110 ? -34.012 -4.610 -7.494 1.00 51.91 110 ILE A C 1
ATOM 865 O O . ILE A 1 110 ? -34.940 -4.395 -6.715 1.00 51.91 110 ILE A O 1
ATOM 869 N N . GLU A 1 111 ? -33.900 -5.739 -8.189 1.00 55.38 111 GLU A N 1
ATOM 870 C CA . GLU A 1 111 ? -34.648 -6.943 -7.845 1.00 55.38 111 GLU A CA 1
ATOM 871 C C . GLU A 1 111 ? -34.272 -7.340 -6.413 1.00 55.38 111 GLU A C 1
ATOM 873 O O . GLU A 1 111 ? -33.110 -7.615 -6.097 1.00 55.38 111 GLU A O 1
ATOM 878 N N . ASN A 1 112 ? -35.264 -7.288 -5.523 1.00 48.38 112 ASN A N 1
ATOM 879 C CA . ASN A 1 112 ? -35.145 -7.771 -4.159 1.00 48.38 112 ASN A CA 1
ATOM 880 C C . ASN A 1 112 ? -34.892 -9.279 -4.226 1.00 48.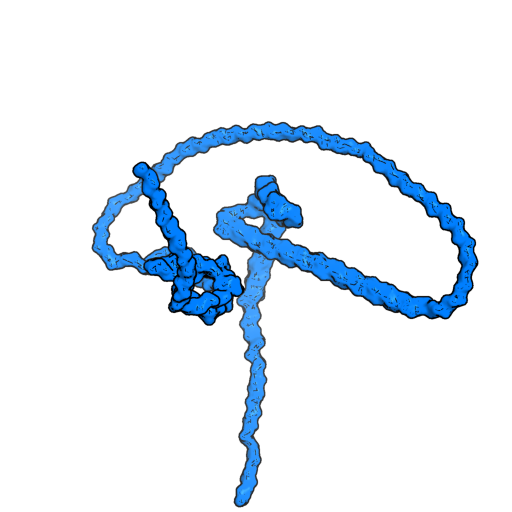38 112 ASN A C 1
ATOM 882 O O . ASN A 1 112 ? -35.759 -10.040 -4.641 1.00 48.38 112 ASN A O 1
ATOM 886 N N . PHE A 1 113 ? -33.683 -9.693 -3.860 1.00 54.41 113 PHE A N 1
ATOM 887 C CA . PHE A 1 113 ? -33.349 -11.099 -3.698 1.00 54.41 113 PHE A CA 1
ATOM 888 C C . PHE A 1 113 ? -33.972 -11.568 -2.382 1.00 54.41 113 PHE A C 1
ATOM 890 O O . PHE A 1 113 ? -33.520 -11.157 -1.311 1.00 54.41 113 PHE A O 1
ATOM 897 N N . ASP A 1 114 ? -35.032 -12.370 -2.478 1.00 50.56 114 ASP A N 1
ATOM 898 C CA . ASP A 1 114 ? -35.703 -12.968 -1.330 1.00 50.56 114 ASP A CA 1
ATOM 899 C C . ASP A 1 114 ? -34.713 -13.804 -0.505 1.00 50.56 114 ASP A C 1
ATOM 901 O O . ASP A 1 114 ? -33.988 -14.672 -0.996 1.00 50.56 114 ASP A O 1
ATOM 905 N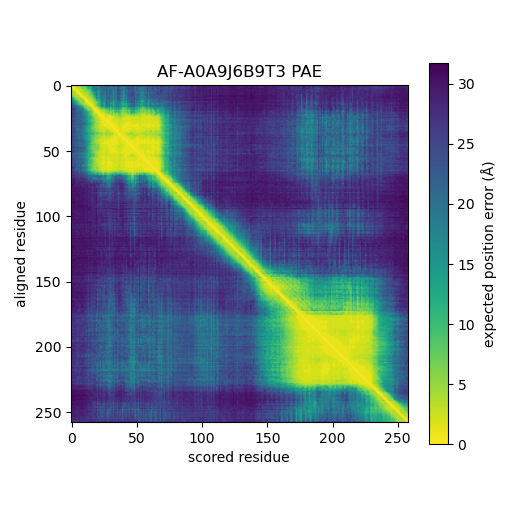 N . GLU A 1 115 ? -34.646 -13.459 0.775 1.00 55.59 115 GLU A N 1
ATOM 906 C CA . GLU A 1 115 ? -33.714 -13.985 1.758 1.00 55.59 115 GLU A CA 1
ATOM 907 C C . GLU A 1 115 ? -34.310 -15.266 2.360 1.00 55.59 115 GLU A C 1
ATOM 909 O O . GLU A 1 115 ? -35.052 -15.227 3.342 1.00 55.59 115 GLU A O 1
ATOM 914 N N . ASP A 1 116 ? -34.007 -16.412 1.742 1.00 48.19 116 ASP A N 1
ATOM 915 C CA . ASP A 1 116 ? -34.429 -17.730 2.225 1.00 48.19 116 ASP A CA 1
ATOM 916 C C . ASP A 1 116 ? -33.809 -18.045 3.599 1.00 48.19 116 ASP A C 1
ATOM 918 O O . ASP A 1 116 ? -32.647 -18.439 3.743 1.00 48.19 116 ASP A O 1
ATOM 922 N N . HIS A 1 117 ? -34.637 -17.886 4.630 1.00 48.97 117 HIS A N 1
ATOM 923 C CA . HIS A 1 117 ? -34.414 -18.306 6.009 1.00 48.97 117 HIS A CA 1
ATOM 924 C C . HIS A 1 117 ? -34.266 -19.836 6.096 1.00 48.97 117 HIS A C 1
ATOM 926 O O . HIS A 1 117 ? -35.248 -20.565 6.214 1.00 48.97 117 HIS A O 1
ATOM 932 N N . HIS A 1 118 ? -33.028 -20.337 6.103 1.00 53.69 118 HIS A N 1
ATOM 933 C CA . HIS A 1 118 ? -32.727 -21.707 6.526 1.00 53.69 118 HIS A CA 1
ATOM 934 C C . HIS A 1 118 ? -32.155 -21.717 7.946 1.00 53.69 118 HIS A C 1
ATOM 936 O O . HIS A 1 118 ? -31.004 -21.368 8.200 1.00 53.69 118 HIS A O 1
ATOM 942 N N . GLN A 1 119 ? -33.009 -22.134 8.875 1.00 54.34 119 GLN A N 1
ATOM 943 C CA . GLN A 1 119 ? -32.729 -22.402 10.279 1.00 54.34 119 GLN A CA 1
ATOM 944 C C . GLN A 1 119 ? -31.933 -23.718 10.414 1.00 54.34 119 GLN A C 1
ATOM 946 O O . GLN A 1 119 ? -32.459 -24.768 10.042 1.00 54.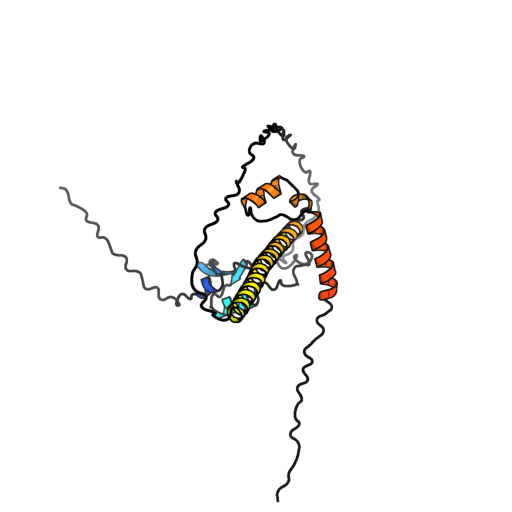34 119 GLN A O 1
ATOM 951 N N . PRO A 1 120 ? -30.702 -23.735 10.961 1.00 50.91 120 PRO A N 1
ATOM 952 C CA . PRO A 1 120 ? -30.049 -24.995 11.285 1.00 50.91 120 PRO A CA 1
ATOM 953 C C . PRO A 1 120 ? -30.546 -25.516 12.638 1.00 50.91 120 PRO A C 1
ATOM 955 O O . PRO A 1 120 ? -30.419 -24.869 13.681 1.00 50.91 120 PRO A O 1
ATOM 958 N N . GLN A 1 121 ? -31.132 -26.709 12.580 1.00 45.91 121 GLN A N 1
ATOM 959 C CA . GLN A 1 121 ? -31.567 -27.514 13.713 1.00 45.91 121 GLN A CA 1
ATOM 960 C C . GLN A 1 121 ? -30.406 -27.817 14.669 1.00 45.91 121 GLN A C 1
ATOM 962 O O . GLN A 1 121 ? -29.311 -28.201 14.261 1.00 45.91 121 GLN A O 1
ATOM 967 N N . GLN A 1 122 ? -30.690 -27.681 15.962 1.00 51.41 122 GLN A N 1
ATOM 968 C CA . GLN A 1 122 ? -29.848 -28.152 17.051 1.00 51.41 122 GLN A CA 1
ATOM 969 C C . GLN A 1 122 ? -30.027 -29.665 17.214 1.00 51.41 122 GLN A C 1
ATOM 971 O O . GLN A 1 122 ? -31.129 -30.117 17.512 1.00 51.41 122 GLN A O 1
ATOM 976 N N . HIS A 1 123 ? -28.957 -30.444 17.059 1.00 44.41 123 HIS A N 1
ATOM 977 C CA . HIS A 1 123 ? -28.868 -31.799 17.608 1.00 44.41 123 HIS A CA 1
ATOM 978 C C . HIS A 1 123 ? -27.397 -32.227 17.678 1.00 44.41 123 HIS A C 1
ATOM 980 O O . HIS A 1 123 ? -26.749 -32.3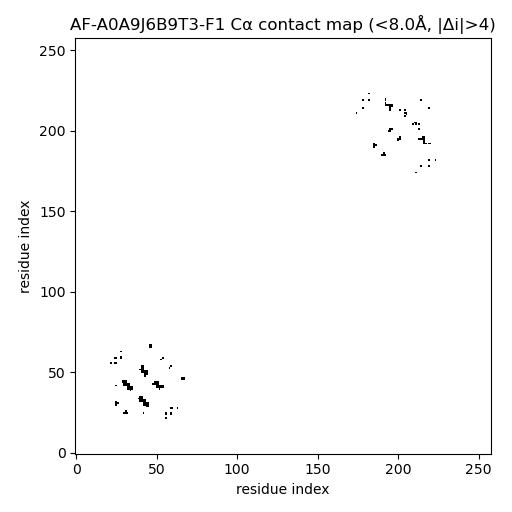53 16.645 1.00 44.41 123 HIS A O 1
ATOM 986 N N . HIS A 1 124 ? -26.848 -32.381 18.885 1.00 41.97 124 HIS A N 1
ATOM 987 C CA . HIS A 1 124 ? -26.460 -33.673 19.470 1.00 41.97 124 HIS A CA 1
ATOM 988 C C . HIS A 1 124 ? -25.549 -33.437 20.685 1.00 41.97 124 HIS A C 1
ATOM 990 O O . HIS A 1 124 ? -24.399 -33.019 20.550 1.00 41.97 124 HIS A O 1
ATOM 996 N N . GLU A 1 125 ? -26.055 -33.751 21.879 1.00 50.25 125 GLU A N 1
ATOM 997 C CA . GLU A 1 125 ? -25.205 -34.102 23.014 1.00 50.25 125 GLU A CA 1
ATOM 998 C C . GLU A 1 125 ? -24.386 -35.344 22.639 1.00 50.25 125 GLU A C 1
ATOM 1000 O O . GLU A 1 125 ? -24.933 -36.357 22.194 1.00 50.25 125 GLU A O 1
ATOM 1005 N N . VAL A 1 126 ? -23.068 -35.275 22.827 1.00 53.22 126 VAL A N 1
ATOM 1006 C CA . VAL A 1 126 ? -22.214 -36.463 22.892 1.00 53.22 126 VAL A CA 1
ATOM 1007 C C . VAL A 1 126 ? -21.588 -36.499 24.275 1.00 53.22 126 VAL A C 1
ATOM 1009 O O . VAL A 1 126 ? -20.593 -35.843 24.581 1.00 53.22 126 VAL A O 1
ATOM 1012 N N . LEU A 1 127 ? -22.276 -37.280 25.096 1.00 48.88 127 LEU A N 1
ATOM 1013 C CA . LEU A 1 127 ? -21.847 -37.933 26.314 1.00 48.88 127 LEU A CA 1
ATOM 1014 C C . LEU A 1 127 ? -20.465 -38.583 26.104 1.00 48.88 127 LEU A C 1
ATOM 1016 O O . LEU A 1 127 ? -20.356 -39.592 25.411 1.00 48.88 127 LEU A O 1
ATOM 1020 N N . TRP A 1 128 ? -19.410 -38.032 26.707 1.00 50.06 128 TRP A N 1
ATOM 1021 C CA . TRP A 1 128 ? -18.146 -38.756 26.862 1.00 50.06 128 TRP A CA 1
ATOM 1022 C C . TRP A 1 128 ? -18.109 -39.382 28.250 1.00 50.06 128 TRP A C 1
ATOM 1024 O O . TRP A 1 128 ? -17.949 -38.716 29.271 1.00 50.06 128 TRP A O 1
ATOM 1034 N N . THR A 1 129 ? -18.319 -40.692 28.245 1.00 47.19 129 THR A N 1
ATOM 1035 C CA . THR A 1 129 ? -18.240 -41.605 29.377 1.00 47.19 129 THR A CA 1
ATOM 1036 C C . THR A 1 129 ? -16.859 -41.608 30.019 1.00 47.19 129 THR A C 1
ATOM 1038 O O . THR A 1 129 ? -15.826 -41.747 29.366 1.00 47.19 129 THR A O 1
ATOM 1041 N N . GLN A 1 130 ? -16.896 -41.510 31.340 1.00 53.00 130 GLN A N 1
ATOM 1042 C CA . GLN A 1 130 ? -15.815 -41.694 32.291 1.00 53.00 130 GLN A CA 1
ATOM 1043 C C . GLN A 1 130 ? -15.349 -43.161 32.268 1.00 53.00 130 GLN A C 1
ATOM 1045 O O . GLN A 1 130 ? -16.082 -44.049 32.691 1.00 53.00 130 GLN A O 1
ATOM 1050 N N . ALA A 1 131 ? -14.138 -43.423 31.771 1.00 48.00 131 ALA A N 1
ATOM 1051 C CA . ALA A 1 131 ? -13.486 -44.724 31.897 1.00 48.00 131 ALA A CA 1
ATOM 1052 C C . ALA A 1 131 ? -12.501 -44.677 33.072 1.00 48.00 131 ALA A C 1
ATOM 1054 O O . ALA A 1 131 ? -11.417 -44.102 32.978 1.00 48.00 131 ALA A O 1
ATOM 1055 N N . GLN A 1 132 ? -12.916 -45.259 34.195 1.00 57.41 132 GLN A N 1
ATOM 1056 C CA . GLN A 1 132 ? -12.030 -45.666 35.278 1.00 57.41 132 GLN A CA 1
ATOM 1057 C C . GLN A 1 132 ? -11.424 -47.017 34.887 1.00 57.41 132 GLN A C 1
ATOM 1059 O O . GLN A 1 132 ? -12.149 -48.003 34.833 1.00 57.41 132 GLN A O 1
ATOM 1064 N N . ASN A 1 133 ? -10.117 -47.066 34.631 1.00 60.62 133 ASN A N 1
ATOM 1065 C CA . ASN A 1 133 ? -9.363 -48.316 34.658 1.00 60.62 133 ASN A CA 1
ATOM 1066 C C . ASN A 1 133 ? -8.287 -48.188 35.730 1.00 60.62 133 ASN A C 1
ATOM 1068 O O . ASN A 1 133 ? -7.312 -47.449 35.599 1.00 60.62 133 ASN A O 1
ATOM 1072 N N . HIS A 1 134 ? -8.569 -48.880 36.824 1.00 48.22 134 HIS A N 1
ATOM 1073 C CA . HIS A 1 134 ? -7.673 -49.207 37.910 1.00 48.22 134 HIS A CA 1
ATOM 1074 C C . HIS A 1 134 ? -6.877 -50.419 37.421 1.00 48.22 134 HIS A C 1
ATOM 1076 O O . HIS A 1 134 ? -7.476 -51.471 37.220 1.00 48.22 134 HIS A O 1
ATOM 1082 N N . ASP A 1 135 ? -5.570 -50.293 37.210 1.00 43.81 135 ASP A N 1
ATOM 1083 C CA . ASP A 1 135 ? -4.732 -51.485 37.157 1.00 43.81 135 ASP A CA 1
ATOM 1084 C C . ASP A 1 135 ? -3.432 -51.261 37.910 1.00 43.81 135 ASP A C 1
ATOM 1086 O O . ASP A 1 135 ? -2.730 -50.260 37.760 1.00 43.81 135 ASP A O 1
ATOM 1090 N N . THR A 1 136 ? -3.216 -52.191 38.825 1.00 53.97 136 THR A N 1
ATOM 1091 C CA . THR A 1 136 ? -2.257 -52.125 39.916 1.00 53.97 136 THR A CA 1
ATOM 1092 C C . THR A 1 136 ? -1.065 -52.940 39.459 1.00 53.97 136 THR A C 1
ATOM 1094 O O . THR A 1 136 ? -1.145 -54.164 39.427 1.00 53.97 136 THR A O 1
ATOM 1097 N N . PHE A 1 137 ? 0.028 -52.281 39.083 1.00 51.94 137 PHE A N 1
ATOM 1098 C CA . PHE A 1 137 ? 1.288 -52.962 38.815 1.00 51.94 137 PHE A CA 1
ATOM 1099 C C . PHE A 1 137 ? 2.345 -52.447 39.789 1.00 51.94 137 PHE A C 1
ATOM 1101 O O . PHE A 1 137 ? 2.673 -51.262 39.806 1.00 51.94 137 PHE A O 1
ATOM 1108 N N . MET A 1 138 ? 2.802 -53.356 40.650 1.00 65.62 138 MET A N 1
ATOM 1109 C CA . MET A 1 138 ? 3.956 -53.180 41.523 1.00 65.62 138 MET A CA 1
ATOM 1110 C C . MET A 1 138 ? 5.204 -53.253 40.649 1.00 65.62 138 MET A C 1
ATOM 1112 O O . MET A 1 138 ? 5.429 -54.301 40.049 1.00 65.62 138 MET A O 1
ATOM 1116 N N . ASP A 1 139 ? 6.007 -52.192 40.588 1.00 42.31 139 ASP A N 1
ATOM 1117 C CA . ASP A 1 139 ? 7.401 -52.359 40.184 1.00 42.31 139 ASP A CA 1
ATOM 1118 C C . ASP A 1 139 ? 8.332 -51.306 40.793 1.00 42.31 139 ASP A C 1
ATOM 1120 O O . ASP A 1 139 ? 7.973 -50.154 41.045 1.00 42.31 139 ASP A O 1
ATOM 1124 N N . GLU A 1 140 ? 9.525 -51.807 41.061 1.00 49.81 140 GLU A N 1
ATOM 1125 C CA . GLU A 1 140 ? 10.643 -51.344 41.854 1.00 49.81 140 GLU A CA 1
ATOM 1126 C C . GLU A 1 140 ? 10.998 -49.852 41.720 1.00 49.81 140 GLU A C 1
ATOM 1128 O O . GLU A 1 140 ? 11.305 -49.312 40.655 1.00 49.81 140 GLU A O 1
ATOM 1133 N N . SER A 1 141 ? 11.065 -49.181 42.867 1.00 48.69 141 SER A N 1
ATOM 1134 C CA . SER A 1 141 ? 11.522 -47.803 43.007 1.00 48.69 141 SER A CA 1
ATOM 1135 C C . SER A 1 141 ? 13.035 -47.670 42.782 1.00 48.69 141 SER A C 1
ATOM 1137 O O . SER A 1 141 ? 13.822 -47.748 43.728 1.00 48.69 141 SER A O 1
ATOM 1139 N N . ILE A 1 142 ? 13.450 -47.374 41.549 1.00 56.16 142 ILE A N 1
ATOM 1140 C CA . ILE A 1 142 ? 14.736 -46.715 41.287 1.00 56.16 142 ILE A CA 1
ATOM 1141 C C . ILE A 1 142 ? 14.540 -45.217 41.553 1.00 56.16 142 ILE A C 1
ATOM 1143 O O . ILE A 1 142 ? 13.953 -44.490 40.753 1.00 56.16 142 ILE A O 1
ATOM 1147 N N . ASN A 1 143 ? 15.021 -44.754 42.707 1.00 57.16 143 ASN A N 1
ATOM 1148 C CA . ASN A 1 143 ? 15.007 -43.349 43.117 1.00 57.16 143 ASN A CA 1
ATOM 1149 C C . ASN A 1 143 ? 16.023 -42.537 42.289 1.00 57.16 143 ASN A C 1
ATOM 1151 O O . ASN A 1 143 ? 17.123 -42.217 42.743 1.00 57.16 143 ASN A O 1
ATOM 1155 N N . VAL A 1 144 ? 15.671 -42.240 41.037 1.00 57.84 144 VAL A N 1
ATOM 1156 C CA . VAL A 1 144 ? 16.381 -41.263 40.209 1.00 57.84 144 VAL A CA 1
ATOM 1157 C C . VAL A 1 144 ? 15.801 -39.886 40.525 1.00 57.84 144 VAL A C 1
ATOM 1159 O O . VAL A 1 144 ? 14.739 -39.532 40.030 1.00 57.84 144 VAL A O 1
ATOM 1162 N N . ASN A 1 145 ? 16.503 -39.142 41.384 1.00 62.03 145 ASN A N 1
ATOM 1163 C CA . ASN A 1 145 ? 16.330 -37.721 41.724 1.00 62.03 145 ASN A CA 1
ATOM 1164 C C . ASN A 1 145 ? 15.254 -36.961 40.915 1.00 62.03 145 ASN A C 1
ATOM 1166 O O . ASN A 1 145 ? 15.555 -36.281 39.928 1.00 62.03 145 ASN A O 1
ATOM 1170 N N . GLN A 1 146 ? 14.014 -36.998 41.416 1.00 57.16 146 GLN A N 1
ATOM 1171 C CA . GLN A 1 146 ? 12.838 -36.275 40.905 1.00 57.16 146 GLN A CA 1
ATOM 1172 C C . GLN A 1 146 ? 13.116 -34.778 40.637 1.00 57.16 146 GLN A C 1
ATOM 1174 O O . GLN A 1 146 ? 12.572 -34.188 39.709 1.00 57.16 146 GLN A O 1
ATOM 1179 N N . SER A 1 147 ? 14.046 -34.186 41.396 1.00 63.09 147 SER A N 1
ATOM 1180 C CA . SER A 1 147 ? 14.453 -32.778 41.304 1.00 63.09 147 SER A CA 1
ATOM 1181 C C . SER A 1 147 ? 15.037 -32.376 39.938 1.00 63.09 147 SER A C 1
ATOM 1183 O O . SER A 1 147 ? 14.862 -31.242 39.495 1.00 63.09 147 SER A O 1
ATOM 1185 N N . SER A 1 148 ? 15.698 -33.292 39.215 1.00 57.47 148 SER A N 1
ATOM 1186 C CA . SER A 1 148 ? 16.370 -32.929 37.957 1.00 57.47 148 SER A CA 1
ATOM 1187 C C . SER A 1 148 ? 15.420 -32.830 36.758 1.00 57.47 148 SER A C 1
ATOM 1189 O O . SER A 1 148 ? 15.723 -32.102 35.814 1.00 57.47 148 SER A O 1
ATOM 1191 N N . MET A 1 149 ? 14.279 -33.527 36.772 1.00 65.75 149 MET A N 1
ATOM 1192 C CA . MET A 1 149 ? 13.306 -33.479 35.669 1.00 65.75 149 MET A CA 1
ATOM 1193 C C . MET A 1 149 ? 12.354 -32.282 35.773 1.00 65.75 149 MET A C 1
ATOM 1195 O O . MET A 1 149 ? 11.915 -31.757 34.748 1.00 65.75 149 MET A O 1
ATOM 1199 N N . ASP A 1 150 ? 12.094 -31.781 36.982 1.00 66.62 150 ASP A N 1
ATOM 1200 C CA . ASP A 1 150 ? 11.265 -30.587 37.178 1.00 66.62 150 ASP A CA 1
ATOM 1201 C C . ASP A 1 150 ? 11.942 -29.312 36.647 1.00 66.62 150 ASP A C 1
ATOM 1203 O O . ASP A 1 150 ? 11.273 -28.446 36.077 1.00 66.62 150 ASP A O 1
ATOM 1207 N N . ILE A 1 151 ? 13.276 -29.230 36.727 1.00 69.00 151 ILE A N 1
ATOM 1208 C CA . ILE A 1 151 ? 14.057 -28.116 36.162 1.00 69.00 151 ILE A CA 1
ATOM 1209 C C . ILE A 1 151 ? 13.957 -28.100 34.627 1.00 69.00 151 ILE A C 1
ATOM 1211 O O . ILE A 1 151 ? 13.749 -27.043 34.031 1.00 69.00 151 ILE A O 1
ATOM 1215 N N . VAL A 1 152 ? 14.039 -29.268 33.981 1.00 73.31 152 VAL A N 1
ATOM 1216 C CA . VAL A 1 152 ? 13.946 -29.390 32.514 1.00 73.31 152 VAL A CA 1
ATOM 1217 C C . VAL A 1 152 ? 12.524 -29.092 32.023 1.00 73.31 152 VAL A C 1
ATOM 1219 O O . VAL A 1 152 ? 12.340 -28.396 31.022 1.00 73.31 152 VAL A O 1
ATOM 1222 N N . ASN A 1 153 ? 11.500 -29.544 32.750 1.00 74.00 153 ASN A N 1
ATOM 1223 C CA . ASN A 1 153 ? 10.104 -29.282 32.399 1.00 74.00 153 ASN A CA 1
ATOM 1224 C C . ASN A 1 153 ? 9.724 -27.798 32.510 1.00 74.00 153 ASN A C 1
ATOM 1226 O O . ASN A 1 153 ? 8.941 -27.301 31.693 1.00 74.00 153 ASN A O 1
ATOM 1230 N N . GLU A 1 154 ? 10.275 -27.073 33.484 1.00 76.25 154 GLU A N 1
ATOM 1231 C CA . GLU A 1 154 ? 10.024 -25.637 33.623 1.00 76.25 154 GLU A CA 1
ATOM 1232 C C . GLU A 1 154 ? 10.695 -24.827 32.502 1.00 76.25 154 GLU A C 1
ATOM 1234 O O . GLU A 1 154 ? 10.102 -23.875 31.986 1.00 76.25 154 GLU A O 1
ATOM 1239 N N . ASP A 1 155 ? 11.876 -25.243 32.041 1.00 72.69 155 ASP A N 1
ATOM 1240 C CA . ASP A 1 155 ? 12.568 -24.585 30.928 1.00 72.69 155 ASP A CA 1
ATOM 1241 C C . ASP A 1 155 ? 11.846 -24.809 29.584 1.00 72.69 155 ASP A C 1
ATOM 1243 O O . ASP A 1 155 ? 11.600 -23.867 28.820 1.00 72.69 155 ASP A O 1
ATOM 1247 N N . ILE A 1 156 ? 11.339 -26.027 29.349 1.00 77.31 156 ILE A N 1
ATOM 1248 C CA . ILE A 1 156 ? 10.479 -26.336 28.192 1.00 77.31 156 ILE A CA 1
ATOM 1249 C C . ILE A 1 156 ? 9.195 -25.485 28.218 1.00 77.31 156 ILE A C 1
ATOM 1251 O O . ILE A 1 156 ? 8.757 -24.976 27.179 1.00 77.31 156 ILE A O 1
ATOM 1255 N N . ARG A 1 157 ? 8.588 -25.263 29.395 1.00 76.94 157 ARG A N 1
ATOM 1256 C CA . ARG A 1 157 ? 7.396 -24.400 29.536 1.00 76.94 157 ARG A CA 1
ATOM 1257 C C . ARG A 1 157 ? 7.699 -22.927 29.261 1.00 76.94 157 ARG A C 1
ATOM 1259 O O . ARG A 1 157 ? 6.866 -22.254 28.643 1.00 76.94 157 ARG A O 1
ATOM 1266 N N . ARG A 1 158 ? 8.864 -22.417 29.674 1.00 73.19 158 ARG A N 1
ATOM 1267 C CA . ARG A 1 158 ? 9.288 -21.034 29.382 1.00 73.19 158 ARG A CA 1
ATOM 1268 C C . ARG A 1 158 ? 9.540 -20.825 27.894 1.00 73.19 158 ARG A 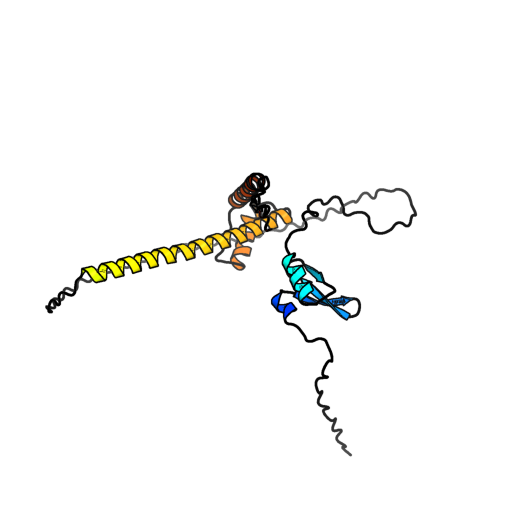C 1
ATOM 1270 O O . ARG A 1 158 ? 9.037 -19.849 27.331 1.00 73.19 158 ARG A O 1
ATOM 1277 N N . HIS A 1 159 ? 10.216 -21.768 27.240 1.00 71.88 159 HIS A N 1
ATOM 1278 C CA . HIS A 1 159 ? 10.451 -21.714 25.797 1.00 71.88 159 HIS A CA 1
ATOM 1279 C C . HIS A 1 159 ? 9.158 -21.832 24.979 1.00 71.88 159 HIS A C 1
ATOM 1281 O O . HIS A 1 159 ? 8.986 -21.129 23.982 1.00 71.88 159 HIS A O 1
ATOM 1287 N N . ARG A 1 160 ? 8.188 -22.637 25.428 1.00 69.31 160 ARG A N 1
ATOM 1288 C CA . ARG A 1 160 ? 6.894 -22.748 24.740 1.00 69.31 160 ARG A CA 1
ATOM 1289 C C . ARG A 1 160 ? 6.035 -21.487 24.891 1.00 69.31 160 ARG A C 1
ATOM 1291 O O . ARG A 1 160 ? 5.337 -21.126 23.950 1.00 69.31 160 ARG A O 1
ATOM 1298 N N . LYS A 1 161 ? 6.099 -20.773 26.025 1.00 68.50 161 LYS A N 1
ATOM 1299 C CA . LYS A 1 161 ? 5.376 -19.496 26.212 1.00 68.50 161 LYS A CA 1
ATOM 1300 C C . LYS A 1 161 ? 5.947 -18.352 25.367 1.00 68.50 161 LYS A C 1
ATOM 1302 O O . LYS A 1 161 ? 5.167 -17.548 24.856 1.00 68.50 161 LYS A O 1
ATOM 1307 N N . SER A 1 162 ? 7.267 -18.272 25.192 1.00 65.25 162 SER A N 1
ATOM 1308 C CA . SER A 1 162 ? 7.892 -17.206 24.392 1.00 65.25 162 SER A CA 1
ATOM 1309 C C . SER A 1 162 ? 7.642 -17.374 22.888 1.00 65.25 162 SER A C 1
ATOM 1311 O O . SER A 1 162 ? 7.440 -16.385 22.178 1.00 65.25 162 SER A O 1
ATOM 1313 N N . GLN A 1 163 ? 7.546 -18.614 22.400 1.00 67.31 163 GLN A N 1
ATOM 1314 C CA . GLN A 1 163 ? 7.310 -18.887 20.982 1.00 67.31 163 GLN A CA 1
ATOM 1315 C C . GLN A 1 163 ? 5.893 -18.494 20.522 1.00 67.31 163 GLN A C 1
ATOM 1317 O O . GLN A 1 163 ? 5.729 -17.907 19.450 1.00 67.31 163 GLN A O 1
ATOM 1322 N N . THR A 1 164 ? 4.864 -18.721 21.346 1.00 63.75 164 THR A N 1
ATOM 1323 C CA . THR A 1 164 ? 3.471 -18.370 21.005 1.00 63.75 164 THR A CA 1
ATOM 1324 C C . THR A 1 164 ? 3.237 -16.856 20.946 1.00 63.75 164 THR A C 1
ATOM 1326 O O . THR A 1 164 ? 2.401 -16.384 20.173 1.00 63.75 164 THR A O 1
ATOM 1329 N N . GLN A 1 165 ? 3.984 -16.063 21.724 1.00 68.50 165 GLN A N 1
ATOM 1330 C CA . GLN A 1 165 ? 3.870 -14.599 21.692 1.00 68.50 165 GLN A CA 1
ATOM 1331 C C . GLN A 1 165 ? 4.427 -13.998 20.392 1.00 68.50 165 GLN A C 1
ATOM 1333 O O . GLN A 1 165 ? 3.827 -13.074 19.836 1.00 68.50 165 GLN A O 1
ATOM 1338 N N . HIS A 1 166 ? 5.506 -14.571 19.850 1.00 65.25 166 HIS A N 1
ATOM 1339 C CA . HIS A 1 166 ? 6.137 -14.081 18.621 1.00 65.25 166 HIS A CA 1
ATOM 1340 C C . HIS A 1 166 ? 5.246 -14.236 17.376 1.00 65.25 166 HIS A C 1
ATOM 1342 O O . HIS A 1 166 ? 5.228 -13.359 16.508 1.00 65.25 166 HIS A O 1
ATOM 1348 N N . VAL A 1 167 ? 4.458 -15.315 17.295 1.00 68.44 167 VAL A N 1
ATOM 1349 C CA . VAL A 1 167 ? 3.546 -15.557 16.161 1.00 68.44 167 VAL A CA 1
ATOM 1350 C C . VAL A 1 167 ? 2.393 -14.546 16.147 1.00 68.44 167 VAL A C 1
ATOM 1352 O O . VAL A 1 167 ? 2.045 -14.008 15.094 1.00 68.44 167 VAL A O 1
ATOM 1355 N N . ASN A 1 168 ? 1.844 -14.212 17.319 1.00 65.62 168 ASN A N 1
ATOM 1356 C CA . ASN A 1 168 ? 0.763 -13.230 17.435 1.00 65.62 168 ASN A CA 1
ATOM 1357 C C . ASN A 1 168 ? 1.229 -11.797 17.141 1.00 65.62 168 ASN A C 1
ATOM 1359 O O . ASN A 1 168 ? 0.471 -11.008 16.572 1.00 65.62 168 ASN A O 1
ATOM 1363 N N . GLN A 1 169 ? 2.473 -11.452 17.483 1.00 68.62 169 GLN A N 1
ATOM 1364 C CA . GLN A 1 169 ? 3.021 -10.126 17.196 1.00 68.62 169 GLN A CA 1
ATOM 1365 C C . GLN A 1 169 ? 3.217 -9.899 15.692 1.00 68.62 169 GLN A C 1
ATOM 1367 O O . GLN A 1 169 ? 2.869 -8.831 15.187 1.00 68.62 169 GLN A O 1
ATOM 1372 N N . ARG A 1 170 ? 3.678 -10.923 14.964 1.00 66.50 170 ARG A N 1
ATOM 1373 C CA . ARG A 1 170 ? 3.868 -10.847 13.509 1.00 66.50 170 ARG A CA 1
ATOM 1374 C C . ARG A 1 170 ? 2.550 -10.623 12.755 1.00 66.50 170 ARG A C 1
ATOM 1376 O O . ARG A 1 170 ? 2.488 -9.767 11.873 1.00 66.50 170 ARG A O 1
ATOM 1383 N N . ARG A 1 171 ? 1.470 -11.302 13.164 1.00 70.81 171 ARG A N 1
ATOM 1384 C CA . ARG A 1 171 ? 0.130 -11.104 12.575 1.00 70.81 171 ARG A CA 1
ATOM 1385 C C . ARG A 1 171 ? -0.418 -9.692 12.811 1.00 70.81 171 ARG A C 1
ATOM 1387 O O . ARG A 1 171 ? -1.050 -9.120 11.926 1.00 70.81 171 ARG A O 1
ATOM 1394 N N . ARG A 1 172 ? -0.139 -9.091 13.975 1.00 71.12 172 ARG A N 1
ATOM 1395 C CA . ARG A 1 172 ? -0.553 -7.707 14.264 1.00 71.12 172 ARG A CA 1
ATOM 1396 C C . ARG A 1 172 ? 0.143 -6.704 13.344 1.00 71.12 172 ARG A C 1
ATOM 1398 O O . ARG A 1 172 ? -0.538 -5.841 12.798 1.00 71.12 172 ARG A O 1
ATOM 1405 N N . SER A 1 173 ? 1.449 -6.836 13.103 1.00 75.62 173 SER A N 1
ATOM 1406 C CA . SER A 1 173 ? 2.167 -5.906 12.215 1.00 75.62 173 SER A CA 1
ATOM 1407 C C . SER A 1 173 ? 1.669 -5.945 10.768 1.00 75.62 173 SER A C 1
ATOM 1409 O O . SER A 1 173 ? 1.531 -4.895 10.146 1.00 75.62 173 SER A O 1
ATOM 1411 N N . GLU A 1 174 ? 1.331 -7.121 10.240 1.00 82.19 174 GLU A N 1
ATOM 1412 C CA . GLU A 1 174 ? 0.875 -7.244 8.849 1.00 82.19 174 GLU A CA 1
ATOM 1413 C C . GLU A 1 174 ? -0.486 -6.566 8.633 1.00 82.19 174 GLU A C 1
ATOM 1415 O O . GLU A 1 174 ? -0.633 -5.782 7.693 1.00 82.19 174 GLU A O 1
ATOM 1420 N N . SER A 1 175 ? -1.434 -6.743 9.564 1.00 85.44 175 SER A N 1
ATOM 1421 C CA . SER A 1 175 ? -2.730 -6.043 9.507 1.00 85.44 175 SER A CA 1
ATOM 1422 C C . SER A 1 175 ? -2.571 -4.517 9.483 1.00 85.44 175 SER A C 1
ATOM 1424 O O . SER A 1 175 ? -3.246 -3.829 8.721 1.00 85.44 175 SER A O 1
ATOM 1426 N N . THR A 1 176 ? -1.597 -3.973 10.228 1.00 88.75 176 THR A N 1
ATOM 1427 C CA . THR A 1 176 ? -1.388 -2.520 10.272 1.00 88.75 176 THR A CA 1
ATOM 1428 C C . THR A 1 176 ? -0.905 -1.928 8.952 1.00 88.75 176 THR A C 1
ATOM 1430 O O . THR A 1 176 ? -1.265 -0.790 8.651 1.00 88.75 176 THR A O 1
ATOM 1433 N N . ILE A 1 177 ? -0.140 -2.690 8.164 1.00 92.00 177 ILE A N 1
ATOM 1434 C CA . ILE A 1 177 ? 0.358 -2.259 6.852 1.00 92.00 177 ILE A CA 1
ATOM 1435 C C . ILE A 1 177 ? -0.798 -2.212 5.849 1.00 92.00 177 ILE A C 1
ATOM 1437 O O . ILE A 1 177 ? -0.934 -1.223 5.129 1.00 92.00 177 ILE A O 1
ATOM 1441 N N . ILE A 1 178 ? -1.654 -3.241 5.842 1.00 95.25 178 ILE A N 1
ATOM 1442 C CA . ILE A 1 178 ? -2.818 -3.319 4.946 1.00 95.25 178 ILE A CA 1
ATOM 1443 C C . ILE A 1 178 ? -3.796 -2.177 5.246 1.00 95.25 178 ILE A C 1
ATOM 1445 O O . ILE A 1 178 ? -4.165 -1.445 4.333 1.00 95.25 178 ILE A O 1
ATOM 1449 N N . ASP A 1 179 ? -4.130 -1.941 6.518 1.00 95.31 179 ASP A N 1
ATOM 1450 C CA . ASP A 1 179 ? -4.998 -0.824 6.920 1.00 95.31 179 ASP A CA 1
ATOM 1451 C C . ASP A 1 179 ? -4.429 0.542 6.492 1.00 95.31 179 ASP A C 1
ATOM 1453 O O . ASP A 1 179 ? -5.159 1.445 6.077 1.00 95.31 179 ASP A O 1
ATOM 1457 N N . SER A 1 180 ? -3.106 0.715 6.611 1.00 93.69 180 SER A N 1
ATOM 1458 C CA . SER A 1 180 ? -2.432 1.956 6.220 1.00 93.69 180 SER A CA 1
ATOM 1459 C C . SER A 1 180 ? -2.503 2.168 4.709 1.00 93.69 180 SER A C 1
ATOM 1461 O O . SER A 1 180 ? -2.741 3.289 4.259 1.00 93.69 180 SER A O 1
ATOM 1463 N N . ALA A 1 181 ? -2.337 1.106 3.920 1.00 95.81 181 ALA A N 1
ATOM 1464 C CA . ALA A 1 181 ? -2.494 1.162 2.471 1.00 95.81 181 ALA A CA 1
ATOM 1465 C C . ALA A 1 181 ? -3.953 1.438 2.072 1.00 95.81 181 ALA A C 1
ATOM 1467 O O . ALA A 1 181 ? -4.194 2.293 1.223 1.00 95.81 181 ALA A O 1
ATOM 1468 N N . LEU A 1 182 ? -4.919 0.785 2.729 1.00 96.62 182 LEU A N 1
ATOM 1469 C CA . LEU A 1 182 ? -6.350 0.980 2.491 1.00 96.62 182 LEU A CA 1
ATOM 1470 C C . LEU A 1 182 ? -6.781 2.424 2.771 1.00 96.62 182 LEU A C 1
ATOM 1472 O O . LEU A 1 182 ? -7.395 3.060 1.920 1.00 96.62 182 LEU A O 1
ATOM 1476 N N . SER A 1 183 ? -6.420 2.970 3.934 1.00 96.81 183 SER A N 1
ATOM 1477 C CA . SER A 1 183 ? -6.726 4.369 4.267 1.00 96.81 183 SER A CA 1
ATOM 1478 C C . SER A 1 183 ? -6.104 5.357 3.273 1.00 96.81 183 SER A C 1
ATOM 1480 O O . SER A 1 183 ? -6.778 6.282 2.828 1.00 96.81 183 SER A O 1
ATOM 1482 N N . SER A 1 184 ? -4.856 5.120 2.853 1.00 95.38 184 SER A N 1
ATOM 1483 C CA . SER A 1 184 ? -4.171 5.948 1.850 1.00 95.38 184 SER A CA 1
ATOM 1484 C C . SER A 1 184 ? -4.857 5.882 0.483 1.00 95.38 184 SER A C 1
ATOM 1486 O O . SER A 1 184 ? -4.963 6.900 -0.196 1.00 95.38 184 SER A O 1
ATOM 1488 N N . PHE A 1 185 ? -5.342 4.701 0.086 1.00 97.44 185 PHE A N 1
ATOM 1489 C CA . PHE A 1 185 ? -6.104 4.508 -1.147 1.00 97.44 185 PHE A CA 1
ATOM 1490 C C . PHE A 1 185 ? -7.428 5.280 -1.119 1.00 97.44 185 PHE A C 1
ATOM 1492 O O . PHE A 1 185 ? -7.703 6.030 -2.050 1.00 97.44 185 PHE A O 1
ATOM 1499 N N . LEU A 1 186 ? -8.212 5.161 -0.041 1.00 97.38 186 LEU A N 1
ATOM 1500 C CA . LEU A 1 186 ? -9.490 5.873 0.093 1.00 97.38 186 LEU A CA 1
ATOM 1501 C C . LEU A 1 186 ? -9.297 7.392 0.021 1.00 97.38 186 LEU A C 1
ATOM 1503 O O . LEU A 1 186 ? -9.999 8.061 -0.733 1.00 97.38 186 LEU A O 1
ATOM 1507 N N . ILE A 1 187 ? -8.298 7.923 0.734 1.00 95.94 187 ILE A N 1
ATOM 1508 C CA . ILE A 1 187 ? -7.957 9.352 0.704 1.00 95.94 187 ILE A CA 1
ATOM 1509 C C . ILE A 1 187 ? -7.487 9.767 -0.696 1.00 95.94 187 ILE A C 1
ATOM 1511 O O . ILE A 1 187 ? -7.959 10.767 -1.231 1.00 95.94 187 ILE A O 1
ATOM 1515 N N . GLY A 1 188 ? -6.591 8.991 -1.313 1.00 94.94 188 GLY A N 1
ATOM 1516 C CA . GLY A 1 188 ? -6.056 9.280 -2.646 1.00 94.94 188 GLY A CA 1
ATOM 1517 C C . GLY A 1 188 ? -7.112 9.238 -3.754 1.00 94.94 188 GLY A C 1
ATOM 1518 O O . GLY A 1 188 ? -7.010 9.987 -4.723 1.00 94.94 188 GLY A O 1
ATOM 1519 N N . CYS A 1 189 ? -8.143 8.409 -3.597 1.00 97.50 189 CYS A N 1
ATOM 1520 C CA . CYS A 1 189 ? -9.286 8.326 -4.505 1.00 97.50 189 CYS A CA 1
ATOM 1521 C C . CYS A 1 189 ? -10.448 9.258 -4.122 1.00 97.50 189 CYS A C 1
ATOM 1523 O O . CYS A 1 189 ? -11.473 9.230 -4.798 1.00 97.50 189 CYS A O 1
ATOM 1525 N N . ASN A 1 190 ? -10.305 10.071 -3.069 1.00 96.81 190 ASN A N 1
ATOM 1526 C CA . ASN A 1 190 ? -11.359 10.939 -2.533 1.00 96.81 190 ASN A CA 1
ATOM 1527 C C . ASN A 1 190 ? -12.673 10.186 -2.221 1.00 96.81 190 ASN A C 1
ATOM 1529 O O . ASN A 1 190 ? -13.770 10.648 -2.534 1.00 96.81 190 ASN A O 1
ATOM 1533 N N . LEU A 1 191 ? -12.552 8.996 -1.631 1.00 97.50 191 LEU A N 1
ATOM 1534 C CA . LEU A 1 191 ? -13.671 8.159 -1.203 1.00 97.50 191 LEU A CA 1
ATOM 1535 C C . LEU A 1 191 ? -13.956 8.367 0.288 1.00 97.50 191 LEU A C 1
ATOM 1537 O O . LEU A 1 191 ? -13.042 8.572 1.088 1.00 97.50 191 LEU A O 1
ATOM 1541 N N . THR A 1 192 ? -15.227 8.266 0.681 1.00 97.75 192 THR A N 1
ATOM 1542 C CA . THR A 1 192 ? -15.609 8.275 2.098 1.00 97.75 192 THR A CA 1
ATOM 1543 C C . THR A 1 192 ? -15.213 6.961 2.775 1.00 97.75 192 THR A C 1
ATOM 1545 O O . THR A 1 192 ? -15.166 5.901 2.146 1.00 97.75 192 THR A O 1
ATOM 1548 N N . PHE A 1 193 ? -14.941 7.007 4.083 1.00 97.56 193 PHE A N 1
ATOM 1549 C CA . PHE A 1 193 ? -14.603 5.798 4.843 1.00 97.56 193 PHE A CA 1
ATOM 1550 C C . PHE A 1 193 ? -15.775 4.812 4.942 1.00 97.56 193 PHE A C 1
ATOM 1552 O O . PHE A 1 193 ? -15.535 3.622 5.103 1.00 97.56 193 PHE A O 1
ATOM 1559 N N . ASP A 1 194 ? -17.017 5.261 4.763 1.00 98.06 194 ASP A N 1
ATOM 1560 C CA . ASP A 1 194 ? -18.215 4.409 4.802 1.00 98.06 194 ASP A CA 1
ATOM 1561 C C . ASP A 1 194 ? -18.204 3.309 3.730 1.00 98.06 194 ASP A C 1
ATOM 1563 O O . ASP A 1 194 ? -18.836 2.264 3.894 1.00 98.06 194 ASP A O 1
ATOM 1567 N N . VAL A 1 195 ? -17.427 3.493 2.653 1.00 98.25 195 VAL A N 1
ATOM 1568 C CA . VAL A 1 195 ? -17.230 2.473 1.613 1.00 98.25 195 VAL A CA 1
ATOM 1569 C C . VAL A 1 195 ? -16.714 1.163 2.209 1.00 98.25 195 VAL A C 1
ATOM 1571 O O . VAL A 1 195 ? -17.111 0.098 1.739 1.00 98.25 195 VAL A O 1
ATOM 1574 N N . VAL A 1 196 ? -15.893 1.206 3.268 1.00 98.00 196 VAL A N 1
ATOM 1575 C CA . VAL A 1 196 ? -15.364 -0.020 3.893 1.00 98.00 196 VAL A CA 1
ATOM 1576 C C . VAL A 1 196 ? -16.429 -0.829 4.624 1.00 98.00 196 VAL A C 1
ATOM 1578 O O . VAL A 1 196 ? -16.278 -2.038 4.806 1.00 98.00 196 VAL A O 1
ATOM 1581 N N . ASP A 1 197 ? -17.526 -0.178 5.010 1.00 98.12 197 ASP A N 1
ATOM 1582 C CA . ASP A 1 197 ? -18.635 -0.823 5.692 1.00 98.12 197 ASP A CA 1
ATOM 1583 C C . ASP A 1 197 ? -19.669 -1.415 4.732 1.00 98.12 197 ASP A C 1
ATOM 1585 O O . ASP A 1 197 ? -20.455 -2.273 5.152 1.00 98.12 197 ASP A O 1
ATOM 1589 N N . SER A 1 198 ? -19.601 -1.052 3.447 1.00 98.31 198 SER A N 1
ATOM 1590 C CA . SER A 1 198 ? -20.430 -1.613 2.381 1.00 98.31 198 SER A CA 1
ATOM 1591 C C . SER A 1 198 ? -20.276 -3.131 2.266 1.00 98.31 198 SER A C 1
ATOM 1593 O O . SER A 1 198 ? -19.165 -3.671 2.232 1.00 98.31 198 SER A O 1
ATOM 1595 N N . LYS A 1 199 ? -21.407 -3.832 2.109 1.00 98.19 199 LYS A N 1
ATOM 1596 C CA . LYS A 1 199 ? -21.448 -5.283 1.859 1.00 98.19 199 LYS A CA 1
ATOM 1597 C C . LYS A 1 199 ? -20.642 -5.664 0.612 1.00 98.19 199 LYS A C 1
ATOM 1599 O O . LYS A 1 199 ? -19.929 -6.662 0.631 1.00 98.19 199 LYS A O 1
ATOM 1604 N N . HIS A 1 200 ? -20.696 -4.849 -0.444 1.00 98.31 200 HIS A N 1
ATOM 1605 C CA . HIS A 1 200 ? -19.959 -5.109 -1.685 1.00 98.31 200 HIS A CA 1
ATOM 1606 C C . HIS A 1 200 ? -18.446 -5.042 -1.481 1.00 98.31 200 HIS A C 1
ATOM 1608 O O . HIS A 1 200 ? -17.726 -5.917 -1.955 1.00 98.31 200 HIS A O 1
ATOM 1614 N N . PHE A 1 201 ? -17.967 -4.048 -0.730 1.00 97.69 201 PHE A N 1
ATOM 1615 C CA . PHE A 1 201 ? -16.548 -3.928 -0.410 1.00 97.69 201 PHE A CA 1
ATOM 1616 C C . PHE A 1 201 ? -16.076 -5.089 0.471 1.00 97.69 201 PHE A C 1
ATOM 1618 O O . PHE A 1 201 ? -15.046 -5.699 0.190 1.00 97.69 201 PHE A O 1
ATOM 1625 N N . LYS A 1 202 ? -16.865 -5.456 1.490 1.00 98.00 202 LYS A N 1
ATOM 1626 C CA . LYS A 1 202 ? -16.571 -6.599 2.368 1.00 98.00 202 LYS A CA 1
ATOM 1627 C C . LYS A 1 202 ? -16.479 -7.915 1.594 1.00 98.00 202 LYS A C 1
ATOM 1629 O O . LYS A 1 202 ? -15.519 -8.656 1.788 1.00 98.00 202 LYS A O 1
ATOM 1634 N N . ASN A 1 203 ? -17.413 -8.161 0.675 1.00 98.06 203 ASN A N 1
ATOM 1635 C CA . ASN A 1 203 ? -17.391 -9.333 -0.204 1.00 98.06 203 ASN A CA 1
ATOM 1636 C C . ASN A 1 203 ? -16.194 -9.321 -1.164 1.00 98.06 203 ASN A C 1
ATOM 1638 O O . ASN A 1 203 ? -15.566 -10.347 -1.391 1.00 98.06 203 ASN A O 1
ATOM 1642 N N . PHE A 1 204 ? -15.855 -8.161 -1.726 1.00 98.12 204 PHE A N 1
ATOM 1643 C CA . PHE A 1 204 ? -14.691 -8.030 -2.599 1.00 98.12 204 PHE A CA 1
ATOM 1644 C C . PHE A 1 204 ? -13.392 -8.374 -1.859 1.00 98.12 204 PHE A C 1
ATOM 1646 O O . PHE A 1 204 ? -12.575 -9.158 -2.342 1.00 98.12 204 PHE A O 1
ATOM 1653 N N . VAL A 1 205 ? -13.215 -7.825 -0.659 1.00 97.31 205 VAL A N 1
ATOM 1654 C CA . VAL A 1 205 ? -12.012 -8.060 0.139 1.00 97.31 205 VAL A CA 1
ATOM 1655 C C . VAL A 1 205 ? -11.950 -9.497 0.664 1.00 97.31 205 VAL A C 1
ATOM 1657 O O . VAL A 1 205 ? -10.859 -10.058 0.689 1.00 97.31 205 VAL A O 1
ATOM 1660 N N . SER A 1 206 ? -13.079 -10.125 1.014 1.00 96.81 206 SER A N 1
ATOM 1661 C CA . SER A 1 206 ? -13.085 -11.525 1.463 1.00 96.81 206 SER A CA 1
ATOM 1662 C C . SER A 1 206 ? -12.665 -12.503 0.362 1.00 96.81 206 SER A C 1
ATOM 1664 O O . SER A 1 206 ? -11.993 -13.489 0.658 1.00 96.81 206 SER A O 1
ATOM 1666 N N . VAL A 1 207 ? -12.987 -12.209 -0.905 1.00 98.06 207 VAL A N 1
ATOM 1667 C CA . VAL A 1 207 ? -12.507 -12.982 -2.064 1.00 98.06 207 VAL A CA 1
ATOM 1668 C C . VAL A 1 207 ? -10.999 -12.805 -2.268 1.00 98.06 207 VAL A C 1
ATOM 1670 O O . VAL A 1 207 ? -10.311 -13.765 -2.604 1.00 98.06 207 VAL A O 1
ATOM 1673 N N . LEU A 1 208 ? -10.467 -11.596 -2.056 1.00 96.69 208 LEU A N 1
ATOM 1674 C CA . LEU A 1 208 ? -9.033 -11.326 -2.213 1.00 96.69 208 LEU A CA 1
ATOM 1675 C C . LEU A 1 208 ? -8.181 -11.883 -1.069 1.00 96.69 208 LEU A C 1
ATOM 1677 O O . LEU A 1 208 ? -7.071 -12.361 -1.302 1.00 96.69 208 LEU A O 1
ATOM 1681 N N . ASN A 1 209 ? -8.659 -11.763 0.168 1.00 94.75 209 ASN A N 1
ATOM 1682 C CA . ASN A 1 209 ? -7.954 -12.209 1.361 1.00 94.75 209 ASN A CA 1
ATOM 1683 C C . ASN A 1 209 ? -8.956 -12.580 2.473 1.00 94.75 209 ASN A C 1
ATOM 1685 O O . ASN A 1 209 ? -9.357 -11.707 3.248 1.00 94.75 209 ASN A O 1
ATOM 1689 N N . PRO A 1 210 ? -9.343 -13.864 2.588 1.00 95.69 210 PRO A N 1
ATOM 1690 C CA . PRO A 1 210 ? -10.374 -14.301 3.531 1.00 95.69 210 PRO A CA 1
ATOM 1691 C C . PRO A 1 210 ? -9.950 -14.184 5.003 1.00 95.69 210 PRO A C 1
ATOM 1693 O O . PRO A 1 210 ? -10.802 -14.062 5.880 1.00 95.69 210 PRO A O 1
ATOM 1696 N N . ASP A 1 211 ? -8.644 -14.174 5.285 1.00 94.94 211 ASP A N 1
ATOM 1697 C CA . ASP A 1 211 ? -8.116 -14.064 6.649 1.00 94.94 211 ASP A CA 1
ATOM 1698 C C . ASP A 1 211 ? -8.062 -12.612 7.154 1.00 94.94 211 ASP A C 1
ATOM 1700 O O . ASP A 1 211 ? -7.844 -12.362 8.348 1.00 94.94 211 ASP A O 1
ATOM 1704 N N . TYR A 1 212 ? -8.238 -11.631 6.263 1.00 95.38 212 TYR A N 1
ATOM 1705 C CA . TYR A 1 212 ? -8.162 -10.222 6.619 1.00 95.38 212 TYR A CA 1
ATOM 1706 C C . TYR A 1 212 ? -9.475 -9.723 7.228 1.00 95.38 212 TYR A C 1
ATOM 1708 O O . TYR A 1 212 ? -10.542 -9.756 6.618 1.00 95.38 212 TYR A O 1
ATOM 1716 N N . LYS A 1 213 ? -9.378 -9.191 8.450 1.00 95.56 213 LYS A N 1
ATOM 1717 C CA . LYS A 1 213 ? -10.497 -8.545 9.138 1.00 95.56 213 LYS A CA 1
ATOM 1718 C C . LYS A 1 213 ? -10.505 -7.061 8.812 1.00 95.56 213 LYS A C 1
ATOM 1720 O O . LYS A 1 213 ? -9.653 -6.318 9.294 1.00 95.56 213 LYS A O 1
ATOM 1725 N N . ILE A 1 214 ? -11.484 -6.654 8.015 1.00 96.88 214 ILE A N 1
ATOM 1726 C CA . ILE A 1 214 ? -11.650 -5.268 7.584 1.00 96.88 214 ILE A CA 1
ATOM 1727 C C . ILE A 1 214 ? -11.993 -4.402 8.808 1.00 96.88 214 ILE A C 1
ATOM 1729 O O . ILE A 1 214 ? -12.958 -4.720 9.512 1.00 96.88 214 ILE A O 1
ATOM 1733 N N . PRO A 1 215 ? -11.227 -3.335 9.089 1.00 97.25 215 PRO A N 1
ATOM 1734 C CA . PRO A 1 215 ? -11.564 -2.385 10.143 1.00 97.25 215 PRO A CA 1
ATOM 1735 C C . PRO A 1 215 ? -12.831 -1.604 9.780 1.00 97.25 215 PRO A C 1
ATOM 1737 O O . PRO A 1 215 ? -13.077 -1.322 8.608 1.00 97.25 215 PRO A O 1
ATOM 1740 N N . SER A 1 216 ? -13.619 -1.214 10.781 1.00 98.12 216 SER A N 1
ATOM 1741 C CA . SER A 1 216 ? -14.780 -0.349 10.543 1.00 98.12 216 SER A CA 1
ATOM 1742 C C . SER A 1 216 ? -14.354 1.045 10.074 1.00 98.12 216 SER A C 1
ATOM 1744 O O . SER A 1 216 ? -13.229 1.487 10.345 1.00 98.12 216 SER A O 1
ATOM 1746 N N . SER A 1 217 ? -15.264 1.774 9.421 1.00 97.88 217 SER A N 1
ATOM 1747 C CA . SER A 1 217 ? -15.047 3.178 9.027 1.00 97.88 217 SER A CA 1
ATOM 1748 C C . SER A 1 217 ? -14.516 4.017 10.194 1.00 97.88 217 SER A C 1
ATOM 1750 O O . SER A 1 217 ? -13.466 4.648 10.087 1.00 97.88 217 SER A O 1
ATOM 1752 N N . SER A 1 218 ? -15.164 3.921 11.359 1.00 97.75 218 SER A N 1
ATOM 1753 C CA . SER A 1 218 ? -14.764 4.604 12.595 1.00 97.75 218 SER A CA 1
ATOM 1754 C C . SER A 1 218 ? -13.349 4.233 13.061 1.00 97.75 218 SER A C 1
ATOM 1756 O O . SER A 1 218 ? -12.576 5.111 13.458 1.00 97.75 218 SER A O 1
ATOM 1758 N N . GLN A 1 219 ? -12.966 2.953 12.975 1.00 97.12 219 GLN A N 1
ATOM 1759 C CA . GLN A 1 219 ? -11.616 2.505 13.331 1.00 97.12 219 GLN A CA 1
ATOM 1760 C C . GLN A 1 219 ? -10.563 3.098 12.395 1.00 97.12 219 GLN A C 1
ATOM 1762 O O . GLN A 1 219 ? -9.532 3.582 12.869 1.00 97.12 219 GLN A O 1
ATOM 1767 N N . LEU A 1 220 ? -10.826 3.104 11.086 1.00 96.38 220 LEU A N 1
ATOM 1768 C CA . LEU A 1 220 ? -9.933 3.724 10.107 1.00 96.38 220 LEU A CA 1
ATOM 1769 C C . LEU A 1 220 ? -9.813 5.228 10.332 1.00 96.38 220 LEU A C 1
ATOM 1771 O O . LEU A 1 220 ? -8.695 5.737 10.388 1.00 96.38 220 LEU A O 1
ATOM 1775 N N . THR A 1 221 ? -10.928 5.932 10.535 1.00 96.94 221 THR A N 1
ATOM 1776 C CA . THR A 1 221 ? -10.918 7.372 10.817 1.00 96.94 221 THR A CA 1
ATOM 1777 C C . THR A 1 221 ? -10.119 7.681 12.080 1.00 96.94 221 THR A C 1
ATOM 1779 O O . THR A 1 221 ? -9.229 8.529 12.051 1.00 96.94 221 THR A O 1
ATOM 1782 N N . SER A 1 222 ? -10.361 6.957 13.176 1.00 96.56 222 SER A N 1
ATOM 1783 C CA . SER A 1 222 ? -9.618 7.128 14.430 1.00 96.56 222 SER A CA 1
ATOM 1784 C C . SER A 1 222 ? -8.116 6.885 14.245 1.00 96.56 222 SER 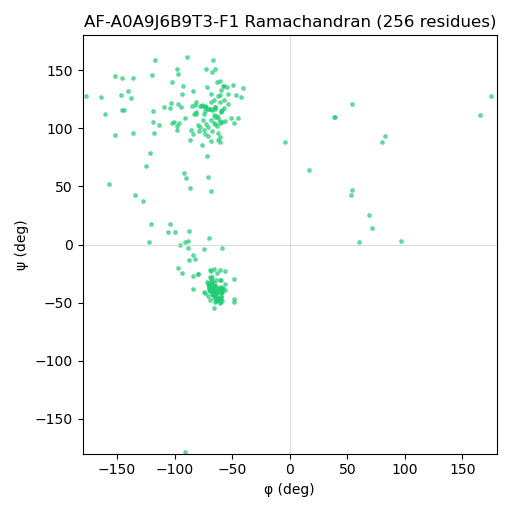A C 1
ATOM 1786 O O . SER A 1 222 ? -7.284 7.646 14.751 1.00 96.56 222 SER A O 1
ATOM 1788 N N . LYS A 1 223 ? -7.748 5.869 13.455 1.00 94.62 223 LYS A N 1
ATOM 1789 C CA . LYS A 1 223 ? -6.353 5.539 13.142 1.00 94.62 223 LYS A CA 1
ATOM 1790 C C . LYS A 1 223 ? -5.677 6.638 12.323 1.00 94.62 223 LYS A C 1
ATOM 1792 O O . LYS A 1 223 ? -4.581 7.059 12.684 1.00 94.62 223 LYS A O 1
ATOM 1797 N N . VAL A 1 224 ? -6.338 7.140 11.280 1.00 95.00 224 VAL A N 1
ATOM 1798 C CA . VAL A 1 224 ? -5.836 8.244 10.445 1.00 95.00 224 VAL A CA 1
ATOM 1799 C C . VAL A 1 224 ? -5.681 9.517 11.277 1.00 95.00 224 VAL A C 1
ATOM 1801 O O . VAL A 1 224 ? -4.627 10.147 11.246 1.00 95.00 224 VAL A O 1
ATOM 1804 N N . LEU A 1 225 ? -6.677 9.865 12.097 1.00 94.94 225 LEU A N 1
ATOM 1805 C CA . LEU A 1 225 ? -6.596 11.018 12.998 1.00 94.94 225 LEU A CA 1
ATOM 1806 C C . LEU A 1 225 ? -5.457 10.876 14.016 1.00 94.94 225 LEU A C 1
ATOM 1808 O O . LEU A 1 225 ? -4.761 11.848 14.298 1.00 94.94 225 LEU A O 1
ATOM 1812 N N . SER A 1 226 ? -5.239 9.674 14.549 1.00 92.81 226 SER A N 1
ATOM 1813 C CA . SER A 1 226 ? -4.133 9.400 15.476 1.00 92.81 226 SER A CA 1
ATOM 1814 C C . SER A 1 226 ? -2.772 9.537 14.793 1.00 92.81 226 SER A C 1
ATOM 1816 O O . SER A 1 226 ? -1.847 10.087 15.385 1.00 92.81 226 SER A O 1
ATOM 1818 N N . GLN A 1 227 ? -2.649 9.092 13.539 1.00 89.31 227 GLN A N 1
ATOM 1819 C CA . GLN A 1 227 ? -1.435 9.269 12.737 1.00 89.31 227 GLN A CA 1
ATOM 1820 C C . GLN A 1 227 ? -1.165 10.742 12.421 1.00 89.31 227 GLN A C 1
ATOM 1822 O O . GLN A 1 227 ? -0.024 11.181 12.534 1.00 89.31 227 GLN A O 1
ATOM 1827 N N . LEU A 1 228 ? -2.198 11.517 12.083 1.00 88.81 228 LEU A N 1
ATOM 1828 C CA . LEU A 1 228 ? -2.067 12.954 11.831 1.00 88.81 228 LEU A CA 1
ATOM 1829 C C . LEU A 1 228 ? -1.634 13.712 13.092 1.00 88.81 228 LEU A C 1
ATOM 1831 O O . LEU A 1 228 ? -0.741 14.554 13.023 1.00 88.81 228 LEU A O 1
ATOM 1835 N N . LYS A 1 229 ? -2.208 13.370 14.251 1.00 92.00 229 LYS A N 1
ATOM 1836 C CA . LYS A 1 229 ? -1.811 13.942 15.547 1.00 92.00 229 LYS A CA 1
ATOM 1837 C C . LYS A 1 229 ? -0.375 13.563 15.920 1.00 92.00 229 LYS A C 1
ATOM 1839 O O . LYS A 1 229 ? 0.430 14.438 16.203 1.00 92.00 229 LYS A O 1
ATOM 1844 N N . GLY A 1 230 ? -0.024 12.279 15.839 1.00 85.88 230 GLY A N 1
ATOM 1845 C CA . GLY A 1 230 ? 1.325 11.807 16.173 1.00 85.88 230 GLY A CA 1
ATOM 1846 C C . GLY A 1 230 ? 2.408 12.284 15.198 1.00 85.88 230 GLY A C 1
ATOM 1847 O O . GLY A 1 230 ? 3.564 12.441 15.591 1.00 85.88 230 GLY A O 1
ATOM 1848 N N . GLY A 1 231 ? 2.045 12.538 13.936 1.00 73.88 231 GLY A N 1
ATOM 1849 C CA . GLY A 1 231 ? 2.931 13.111 12.926 1.00 73.88 231 GLY A CA 1
ATOM 1850 C C . GLY A 1 231 ? 3.346 14.543 13.257 1.00 73.88 231 GLY A C 1
ATOM 1851 O O . GLY A 1 231 ? 4.530 14.851 13.156 1.00 73.88 231 GLY A O 1
ATOM 1852 N N . LEU A 1 232 ? 2.411 15.371 13.737 1.00 60.09 232 LEU A N 1
ATOM 1853 C CA . LEU A 1 232 ? 2.688 16.746 14.178 1.00 60.09 232 LEU A CA 1
ATOM 1854 C C . LEU A 1 232 ? 3.678 16.788 15.352 1.00 60.09 232 LEU A C 1
ATOM 1856 O O . LEU A 1 232 ? 4.565 17.641 15.379 1.00 60.09 232 LEU A O 1
ATOM 1860 N N . ASP A 1 233 ? 3.582 15.826 16.269 1.00 62.94 233 ASP A N 1
ATOM 1861 C CA . ASP A 1 233 ? 4.468 15.758 17.435 1.00 62.94 233 ASP A CA 1
ATOM 1862 C C . ASP A 1 233 ? 5.844 15.149 17.096 1.00 62.94 233 ASP A C 1
ATOM 1864 O O . ASP A 1 233 ? 6.845 15.443 17.751 1.00 62.94 233 ASP A O 1
ATOM 1868 N N . SER A 1 234 ? 5.920 14.318 16.048 1.00 58.06 234 SER A N 1
ATOM 1869 C CA . SER A 1 234 ? 7.142 13.593 15.665 1.00 58.06 234 SER A CA 1
ATOM 1870 C C . SER A 1 234 ? 7.993 14.318 14.615 1.00 58.06 234 SER A C 1
ATOM 1872 O O . SER A 1 234 ? 9.204 14.101 14.566 1.00 58.06 234 SER A O 1
ATOM 1874 N N . SER A 1 235 ? 7.412 15.199 13.790 1.00 50.00 235 SER A N 1
ATOM 1875 C CA . SER A 1 235 ? 8.151 15.943 12.755 1.00 50.00 235 SER A CA 1
ATOM 1876 C C . SER A 1 235 ? 8.842 17.217 13.263 1.00 50.00 235 SER A C 1
ATOM 1878 O O . SER A 1 235 ? 9.656 17.791 12.548 1.00 50.00 235 SER A O 1
ATOM 1880 N N . GLY A 1 236 ? 8.584 17.655 14.503 1.00 46.47 236 GLY A N 1
ATOM 1881 C CA . GLY A 1 236 ? 9.296 18.775 15.147 1.00 46.47 236 GLY A CA 1
ATOM 1882 C C . GLY A 1 236 ? 10.576 18.377 15.900 1.00 46.47 236 GLY A C 1
ATOM 1883 O O . GLY A 1 236 ? 11.201 19.209 16.559 1.00 46.47 236 GLY A O 1
ATOM 1884 N N . GLY A 1 237 ? 10.948 17.094 15.851 1.00 45.50 237 GLY A N 1
ATOM 1885 C CA . GLY A 1 237 ? 11.886 16.472 16.782 1.00 45.50 237 GLY A CA 1
ATOM 1886 C C . GLY A 1 237 ? 13.143 15.860 16.173 1.00 45.50 237 GLY A C 1
ATOM 1887 O O . GLY A 1 237 ? 13.810 15.103 16.875 1.00 45.50 237 GLY A O 1
ATOM 1888 N N . GLU A 1 238 ? 13.546 16.192 14.942 1.00 50.53 238 GLU A N 1
ATOM 1889 C CA . GLU A 1 238 ? 14.944 15.994 14.516 1.00 50.53 238 GLU A CA 1
ATOM 1890 C C . GLU A 1 238 ? 15.857 17.013 15.227 1.00 50.53 238 GLU A C 1
ATOM 1892 O O . GLU A 1 238 ? 16.590 17.798 14.633 1.00 50.53 238 GLU A O 1
ATOM 1897 N N . ARG A 1 239 ? 15.850 16.989 16.566 1.00 47.50 239 ARG A N 1
ATOM 1898 C CA . ARG A 1 239 ? 16.964 17.485 17.365 1.00 47.50 239 ARG A CA 1
ATOM 1899 C C . ARG A 1 239 ? 18.122 16.530 17.137 1.00 47.50 239 ARG A C 1
ATOM 1901 O O . ARG A 1 239 ? 18.272 15.550 17.862 1.00 47.50 239 ARG A O 1
ATOM 1908 N N . SER A 1 240 ? 18.919 16.828 16.117 1.00 50.34 240 SER A N 1
ATOM 1909 C CA . SER A 1 240 ? 20.383 16.857 16.144 1.00 50.34 240 SER A CA 1
ATOM 1910 C C . SER A 1 240 ? 21.034 16.128 17.329 1.00 50.34 240 SER A C 1
ATOM 1912 O O . SER A 1 240 ? 21.734 16.729 18.142 1.00 50.34 240 SER A O 1
ATOM 1914 N N . ARG A 1 241 ? 20.863 14.807 17.438 1.00 53.12 241 ARG A N 1
ATOM 1915 C CA . ARG A 1 241 ? 21.683 13.950 18.307 1.00 53.12 241 ARG A CA 1
ATOM 1916 C C . ARG A 1 241 ? 22.888 13.453 17.514 1.00 53.12 241 ARG A C 1
ATOM 1918 O O . ARG A 1 241 ? 23.147 12.264 17.393 1.00 53.12 241 ARG A O 1
ATOM 1925 N N . SER A 1 242 ? 23.657 14.399 16.989 1.00 53.16 242 SER A N 1
ATOM 1926 C CA . SER A 1 242 ? 25.014 14.168 16.494 1.00 53.16 242 SER A CA 1
ATOM 1927 C C . SER A 1 242 ? 25.960 15.257 16.997 1.00 53.16 242 SER A C 1
ATOM 1929 O O . SER A 1 242 ? 26.821 15.741 16.278 1.00 53.16 242 SER A O 1
ATOM 1931 N N . GLY A 1 243 ? 25.824 15.626 18.270 1.00 50.59 243 GLY A N 1
ATOM 1932 C CA . GLY A 1 243 ? 26.860 16.323 19.028 1.00 50.59 243 GLY A CA 1
ATOM 1933 C C . GLY A 1 243 ? 27.839 15.336 19.664 1.00 50.59 243 GLY A C 1
ATOM 1934 O O . GLY A 1 243 ? 28.105 15.421 20.859 1.00 50.59 243 GLY A O 1
ATOM 1935 N N . LYS A 1 244 ? 28.356 14.358 18.907 1.00 59.75 244 LYS A N 1
ATOM 1936 C CA . LYS A 1 244 ? 29.491 13.549 19.367 1.00 59.75 244 LYS A CA 1
ATOM 1937 C C . LYS A 1 244 ? 30.731 14.427 19.209 1.00 59.75 244 LYS A C 1
ATOM 1939 O O . LYS A 1 244 ? 31.372 14.409 18.163 1.00 59.75 244 LYS A O 1
ATOM 1944 N N . LYS A 1 245 ? 31.003 15.259 20.224 1.00 53.31 245 LYS A N 1
ATOM 1945 C CA . LYS A 1 245 ? 32.247 16.030 20.367 1.00 53.31 245 LYS A CA 1
ATOM 1946 C C . LYS A 1 245 ? 33.419 15.075 20.133 1.00 53.31 245 LYS A C 1
ATOM 1948 O O . LYS A 1 245 ? 33.728 14.252 20.992 1.00 53.31 245 LYS A O 1
ATOM 1953 N N . ARG A 1 246 ? 34.057 15.162 18.964 1.00 52.22 246 ARG A N 1
ATOM 1954 C CA . ARG A 1 246 ? 35.408 14.634 18.780 1.00 52.22 246 ARG A CA 1
ATOM 1955 C C . ARG A 1 246 ? 36.303 15.475 19.687 1.00 52.22 246 ARG A C 1
ATOM 1957 O O . ARG A 1 246 ? 36.471 16.663 19.436 1.00 52.22 246 ARG A O 1
ATOM 1964 N N . LYS A 1 247 ? 36.806 14.880 20.770 1.00 63.31 247 LYS A N 1
ATOM 1965 C CA . LYS A 1 247 ? 37.951 15.427 21.500 1.00 63.31 247 LYS A CA 1
ATOM 1966 C C . LYS A 1 247 ? 39.137 15.349 20.539 1.00 63.31 247 LYS A C 1
ATOM 1968 O O . LYS A 1 247 ? 39.629 14.256 20.279 1.00 63.31 247 LYS A O 1
ATOM 1973 N N . TYR A 1 248 ? 39.518 16.478 19.954 1.00 66.06 248 TYR A N 1
ATOM 1974 C CA . TYR A 1 248 ? 40.842 16.616 19.366 1.00 66.06 248 TYR A CA 1
ATOM 1975 C C . TYR A 1 248 ? 41.829 16.653 20.534 1.00 66.06 248 TYR A C 1
ATOM 1977 O O . TYR A 1 248 ? 41.726 17.522 21.396 1.00 66.06 248 TYR A O 1
ATOM 1985 N N . TYR A 1 249 ? 42.710 15.658 20.603 1.00 64.75 249 TYR A N 1
ATOM 1986 C CA . TYR A 1 249 ? 43.956 15.780 21.349 1.00 64.75 249 TYR A CA 1
ATOM 1987 C C . TYR A 1 249 ? 44.798 16.822 20.599 1.00 64.75 249 TYR A C 1
ATOM 1989 O O . TYR A 1 249 ? 45.110 16.608 19.429 1.00 64.75 249 TYR A O 1
ATOM 1997 N N . SER A 1 250 ? 45.074 17.963 21.236 1.00 62.44 250 SER A N 1
ATOM 1998 C CA . SER A 1 250 ? 46.149 18.865 20.810 1.00 62.44 250 SER A CA 1
ATOM 1999 C C . SER A 1 250 ? 47.443 18.175 21.212 1.00 62.44 250 SER A C 1
ATOM 2001 O O . SER A 1 250 ? 47.650 17.915 22.395 1.00 62.44 250 SER A O 1
ATOM 2003 N N . SER A 1 251 ? 48.247 17.787 20.230 1.00 67.62 251 SER A N 1
ATOM 2004 C CA . SER A 1 251 ? 49.592 17.250 20.430 1.00 67.62 251 SER A CA 1
ATOM 2005 C C . SER A 1 251 ? 50.589 18.399 20.360 1.00 67.62 251 SER A C 1
ATOM 2007 O O . SER A 1 251 ? 51.429 18.422 19.471 1.00 67.62 251 SER A O 1
ATOM 2009 N N . ASP A 1 252 ? 50.445 19.352 21.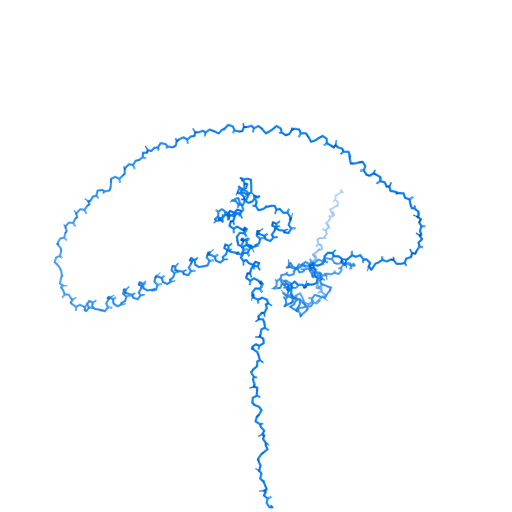275 1.00 68.44 252 ASP A N 1
ATOM 2010 C CA . ASP A 1 252 ? 51.423 20.412 21.493 1.00 68.44 252 ASP A CA 1
ATOM 2011 C C . ASP A 1 252 ? 51.868 20.298 22.952 1.00 68.44 252 ASP A C 1
ATOM 2013 O O . ASP A 1 252 ? 51.345 20.983 23.822 1.00 68.44 252 ASP A O 1
ATOM 2017 N N . ASP A 1 253 ? 52.756 19.341 23.212 1.00 66.31 253 ASP A N 1
ATOM 2018 C CA . ASP A 1 253 ? 53.624 19.352 24.387 1.00 66.31 253 ASP A CA 1
ATOM 2019 C C . ASP A 1 253 ? 54.978 18.767 23.972 1.00 66.31 253 ASP A C 1
ATOM 2021 O O . ASP A 1 253 ? 55.071 17.616 23.540 1.00 66.31 253 ASP A O 1
ATOM 2025 N N . ASP A 1 254 ? 55.971 19.651 24.061 1.00 61.81 254 ASP A N 1
ATOM 2026 C CA . ASP A 1 254 ? 57.331 19.446 24.547 1.00 61.81 254 ASP A CA 1
ATOM 2027 C C . ASP A 1 254 ? 58.190 18.325 23.950 1.00 61.81 254 ASP A C 1
ATOM 2029 O O . ASP A 1 254 ? 57.954 17.136 24.133 1.00 61.81 254 ASP A O 1
ATOM 2033 N N . SER A 1 255 ? 59.337 18.709 23.390 1.00 66.44 255 SER A N 1
ATOM 2034 C CA . SER A 1 255 ? 60.502 18.941 24.256 1.00 66.44 255 SER A CA 1
ATOM 2035 C C . SER A 1 255 ? 61.738 19.251 23.419 1.00 66.44 255 SER A C 1
ATOM 2037 O O . SER A 1 255 ? 62.107 18.478 22.532 1.00 66.44 255 SER A O 1
ATOM 2039 N N . ASP A 1 256 ? 62.380 20.362 23.766 1.00 68.69 256 ASP A N 1
ATOM 2040 C CA . ASP A 1 256 ? 63.792 20.629 23.527 1.00 68.69 256 ASP A CA 1
ATOM 2041 C C . ASP A 1 256 ? 64.652 19.385 23.790 1.00 68.69 256 ASP A C 1
ATOM 2043 O O . ASP A 1 256 ? 64.514 18.736 24.828 1.00 68.69 256 ASP A O 1
ATOM 2047 N N . TYR A 1 257 ? 65.585 19.097 22.886 1.00 65.69 257 TYR A N 1
ATOM 2048 C CA . TYR A 1 257 ? 66.833 18.440 23.251 1.00 65.69 257 TYR A CA 1
ATOM 2049 C C . TYR A 1 257 ? 67.981 19.060 22.450 1.00 65.69 257 TYR A C 1
ATOM 2051 O O . TYR A 1 257 ? 67.853 19.293 21.247 1.00 65.69 257 TYR A O 1
ATOM 2059 N N . GLU A 1 258 ? 69.030 19.363 23.215 1.00 66.12 258 GLU A N 1
ATOM 2060 C CA . GLU A 1 258 ? 70.264 20.120 22.951 1.00 66.12 258 GLU A CA 1
ATOM 2061 C C . GLU A 1 258 ? 70.995 19.848 21.628 1.00 66.12 258 GLU A C 1
ATOM 2063 O O . GLU A 1 258 ? 71.066 18.676 21.188 1.00 66.12 258 GLU A O 1
#

Organism: Polypedilum vanderplanki (NCBI:txid319348)

Foldseek 3Di:
DDDDDDDDDDDPDPPPPPDDPDDCLCVVLVWDWDQDPPRQTWTQRPQQRDIHSDDDSVVSVVCSVVRPPPPPPPPDPPPPDDDDDDDDDDDDDDDDPPPDPPDPPPPPPPPPDDDDDDDDDDDDDDDDDDDDDDDDDDDDDPPPPPPVVVVVVVVVVVVVVVVVVVVVVVVVVVLVVVLVVVLVVCVVVVHQLCCLVDPVNVVVVCVVPVPHDRDHSVVSVVVVVVCVVVVVVPVVPPPDPPPPPDPDDDPDDDDDDD

pLDDT: mean 71.38, std 20.88, range [35.38, 98.31]

Mean predicted aligned error: 20.78 Å

Sequence (258 aa):
MEEAIIKSEETNKPRKSGGRPLHDGWTLYHFEKVEGEKGKSVAKCIKCLNLLKNTTISRLLAHRKKCGRVPETILNPSTVQNTYNSHQSNPTTTNPTIIIPHQQIGKIEIENFDEDHHQPQQHHEVLWTQAQNHDTFMDESINVNQSSMDIVNEDIRRHRKSQTQHVNQRRRSESTIIDSALSSFLIGCNLTFDVVDSKHFKNFVSVLNPDYKIPSSSQLTSKVLSQLKGGLDSSGGERSRSGKKRKYYSSDDDSDYE

Solvent-accessible surface area (backbone atoms only — not comparable to full-atom values): 17720 Å² total; per-residue (Å²): 145,80,84,82,84,82,80,78,84,77,79,81,70,81,76,82,72,93,62,81,82,86,67,68,51,38,69,78,67,50,36,46,84,40,82,38,84,92,75,40,73,26,33,30,32,74,87,76,65,52,75,33,80,62,75,49,57,71,51,54,52,54,45,54,78,53,61,82,64,72,69,86,77,70,84,57,90,85,78,85,75,86,92,79,85,94,76,92,78,88,80,82,91,78,87,79,82,80,79,75,79,82,72,81,77,72,82,77,80,77,77,81,76,82,81,81,84,78,81,84,80,89,83,79,91,78,87,80,80,87,81,86,78,88,79,90,77,92,78,82,87,75,87,71,66,69,72,66,56,56,57,53,53,51,51,53,51,53,56,55,56,57,54,58,52,54,57,58,52,54,57,54,57,52,54,54,52,53,53,52,52,50,55,51,48,34,58,74,68,73,49,67,54,64,56,56,65,34,68,67,46,47,52,52,46,41,73,76,40,70,88,62,81,80,64,50,32,68,56,51,53,53,50,52,53,50,49,56,54,52,45,63,68,56,72,78,56,85,68,77,87,74,78,76,75,76,80,77,80,79,90,81,76,87,78,92,78,136